Protein AF-A0A952UZ57-F1 (afdb_monomer_lite)

pLDDT: mean 80.89, std 17.71, range [27.53, 95.44]

Radius of gyration: 21.43 Å; chains: 1; bounding box: 46×44×61 Å

Structure (mmCIF, N/CA/C/O backbone):
data_AF-A0A952UZ57-F1
#
_entry.id   AF-A0A952UZ57-F1
#
loop_
_atom_site.group_PDB
_atom_site.id
_atom_site.type_symbol
_atom_site.label_atom_id
_atom_site.label_alt_id
_atom_site.label_comp_id
_atom_site.label_asym_id
_atom_site.label_entity_id
_atom_site.label_seq_id
_atom_site.pdbx_PDB_ins_code
_atom_site.Cartn_x
_atom_site.Cartn_y
_atom_site.Cartn_z
_atom_site.occupancy
_atom_site.B_iso_or_equiv
_atom_site.auth_seq_id
_atom_site.auth_comp_id
_atom_site.auth_asym_id
_atom_site.auth_atom_id
_atom_site.pdbx_PDB_model_num
ATOM 1 N N . MET A 1 1 ? -0.427 22.997 27.487 1.00 33.69 1 MET A N 1
ATOM 2 C CA . MET A 1 1 ? 0.739 23.438 26.689 1.00 33.69 1 MET A CA 1
ATOM 3 C C . MET A 1 1 ? 1.314 22.220 25.979 1.00 33.69 1 MET A C 1
ATOM 5 O O . MET A 1 1 ? 2.076 21.475 26.580 1.00 33.69 1 MET A O 1
ATOM 9 N N . ALA A 1 2 ? 0.863 21.959 24.752 1.00 28.42 2 ALA A N 1
ATOM 10 C CA . ALA A 1 2 ? 1.323 20.829 23.950 1.00 28.42 2 ALA A CA 1
ATOM 11 C C . ALA A 1 2 ? 2.674 21.184 23.312 1.00 28.42 2 ALA A C 1
ATOM 13 O O . ALA A 1 2 ? 2.769 22.139 22.544 1.00 28.42 2 ALA A O 1
ATOM 14 N N . ARG A 1 3 ? 3.732 20.455 23.679 1.00 28.75 3 ARG A N 1
ATOM 15 C CA . ARG A 1 3 ? 5.041 20.557 23.030 1.00 28.75 3 ARG A CA 1
ATOM 16 C C . ARG A 1 3 ? 4.987 19.750 21.737 1.00 28.75 3 ARG A C 1
ATOM 18 O O . ARG A 1 3 ? 4.889 18.529 21.783 1.00 28.75 3 ARG A O 1
ATOM 25 N N . ALA A 1 4 ? 5.035 20.445 20.605 1.00 27.53 4 ALA A N 1
ATOM 26 C CA . ALA A 1 4 ? 5.267 19.840 19.304 1.00 27.53 4 ALA A CA 1
ATOM 27 C C . ALA A 1 4 ? 6.660 19.189 19.309 1.00 27.53 4 ALA A C 1
ATOM 29 O O . ALA A 1 4 ? 7.677 19.882 19.351 1.00 27.53 4 ALA A O 1
ATOM 30 N N . PHE A 1 5 ? 6.705 17.859 19.314 1.00 32.91 5 PHE A N 1
ATOM 31 C CA . PHE A 1 5 ? 7.917 17.111 19.007 1.00 32.91 5 PHE A CA 1
ATOM 32 C C . PHE A 1 5 ? 8.154 17.214 17.499 1.00 32.91 5 PHE A C 1
ATOM 34 O O . PHE A 1 5 ? 7.583 16.462 16.715 1.00 32.91 5 PHE A O 1
ATOM 41 N N . GLY A 1 6 ? 8.975 18.181 17.090 1.00 30.11 6 GLY A N 1
ATOM 42 C CA . GLY A 1 6 ? 9.592 18.157 15.771 1.00 30.11 6 GLY A CA 1
ATOM 43 C C . GLY A 1 6 ? 10.603 17.017 15.739 1.00 30.11 6 GLY A C 1
ATOM 44 O O . GLY A 1 6 ? 11.662 17.127 16.356 1.00 30.11 6 GLY A O 1
ATOM 45 N N . LEU A 1 7 ? 10.268 15.915 15.065 1.00 30.23 7 LEU A N 1
ATOM 46 C CA . LEU A 1 7 ? 11.257 14.896 14.731 1.00 30.23 7 LEU A CA 1
ATOM 47 C C . LEU A 1 7 ? 12.287 15.517 13.772 1.00 30.23 7 LEU A C 1
ATOM 49 O O . LEU A 1 7 ? 11.900 16.054 12.732 1.00 30.23 7 LEU A O 1
ATOM 53 N N . PRO A 1 8 ? 13.591 15.464 14.085 1.00 34.72 8 PRO A N 1
ATOM 54 C CA . PRO A 1 8 ? 14.616 15.906 13.159 1.00 34.72 8 PRO A CA 1
ATOM 55 C C . PRO A 1 8 ? 14.743 14.891 12.014 1.00 34.72 8 PRO A C 1
ATOM 57 O O . PRO A 1 8 ? 15.070 13.731 12.246 1.00 34.72 8 PRO A O 1
ATOM 60 N N . CYS A 1 9 ? 14.564 15.345 10.769 1.00 34.12 9 CYS A N 1
ATOM 61 C CA . CYS A 1 9 ? 14.906 14.629 9.526 1.00 34.12 9 CYS A CA 1
ATOM 62 C C . CYS A 1 9 ? 16.427 14.410 9.341 1.00 34.12 9 CYS A C 1
ATOM 64 O O . CYS A 1 9 ? 16.938 14.441 8.222 1.00 34.12 9 CYS A O 1
ATOM 66 N N . PHE A 1 10 ? 17.183 14.228 10.421 1.00 33.09 10 PHE A N 1
ATOM 67 C CA . PHE A 1 10 ? 18.623 14.021 10.365 1.00 33.09 10 PHE A CA 1
ATOM 68 C C . PHE A 1 10 ? 18.940 12.540 10.569 1.00 33.09 10 PHE A C 1
ATOM 70 O O . PHE A 1 10 ? 18.529 11.961 11.567 1.00 33.09 10 PHE A O 1
ATOM 77 N N . PHE A 1 11 ? 19.721 11.994 9.630 1.00 33.25 11 PHE A N 1
ATOM 78 C CA . PHE A 1 11 ? 20.280 10.634 9.541 1.00 33.25 11 PHE A CA 1
ATOM 79 C C . PHE A 1 11 ? 19.594 9.646 8.589 1.00 33.25 11 PHE A C 1
ATOM 81 O O . PHE A 1 11 ? 19.252 8.533 8.961 1.00 33.25 11 PHE A O 1
ATOM 88 N N . LEU A 1 12 ? 19.563 10.005 7.303 1.00 36.62 12 LEU A N 1
ATOM 89 C CA . LEU A 1 12 ? 20.049 9.117 6.237 1.00 36.62 12 LEU A CA 1
ATOM 90 C C . LEU A 1 12 ? 20.832 9.979 5.237 1.00 36.62 12 LEU A C 1
ATOM 92 O O . LEU A 1 12 ? 20.297 10.561 4.296 1.00 36.62 12 LEU A O 1
ATOM 96 N N . ALA A 1 13 ? 22.120 10.150 5.530 1.00 37.69 13 ALA A N 1
ATOM 97 C CA . ALA A 1 13 ? 23.057 10.867 4.683 1.00 37.69 13 ALA A CA 1
ATOM 98 C C . ALA A 1 13 ? 23.404 9.997 3.469 1.00 37.69 13 ALA A C 1
ATOM 100 O O . ALA A 1 13 ? 24.010 8.941 3.623 1.00 37.69 13 ALA A O 1
ATOM 101 N N . GLY A 1 14 ? 23.043 10.467 2.273 1.00 35.91 14 GLY A N 1
ATOM 102 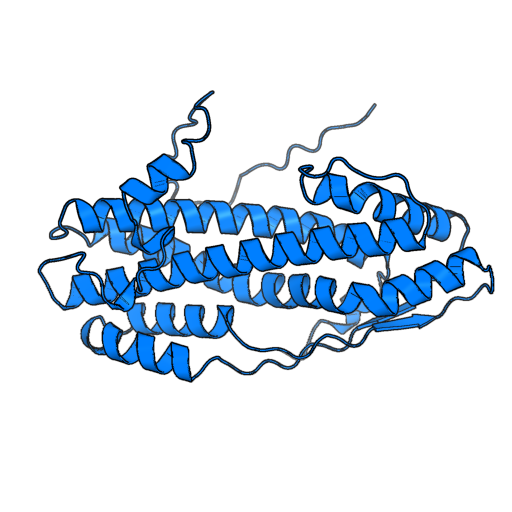C CA . GLY A 1 14 ? 23.593 9.935 1.026 1.00 35.91 14 GLY A CA 1
ATOM 103 C C . GLY A 1 14 ? 22.587 9.509 -0.036 1.00 35.91 14 GLY A C 1
ATOM 104 O O . GLY A 1 14 ? 22.756 8.434 -0.587 1.00 35.91 14 GLY A O 1
ATOM 105 N N . LEU A 1 15 ? 21.566 10.326 -0.322 1.00 39.97 15 LEU A N 1
ATOM 106 C CA . LEU A 1 15 ? 21.010 10.578 -1.670 1.00 39.97 15 LEU A CA 1
ATOM 107 C C . LEU A 1 15 ? 19.833 11.560 -1.552 1.00 39.97 15 LEU A C 1
ATOM 109 O O . LEU A 1 15 ? 18.695 11.282 -1.914 1.00 39.97 15 LEU A O 1
ATOM 113 N N . ALA A 1 16 ? 20.131 12.755 -1.041 1.00 35.81 16 ALA A N 1
ATOM 114 C CA . ALA A 1 16 ? 19.302 13.923 -1.293 1.00 35.81 16 ALA A CA 1
ATOM 115 C C . ALA A 1 16 ? 19.605 14.405 -2.720 1.00 35.81 16 ALA A C 1
ATOM 117 O O . ALA A 1 16 ? 20.378 15.337 -2.928 1.00 35.81 16 ALA A O 1
ATOM 118 N N . ALA A 1 17 ? 19.011 13.747 -3.718 1.00 37.03 17 ALA A N 1
ATOM 119 C CA . ALA A 1 17 ? 18.658 14.475 -4.924 1.00 37.03 17 ALA A CA 1
ATOM 120 C C . ALA A 1 17 ? 17.675 15.556 -4.470 1.00 37.03 17 ALA A C 1
ATOM 122 O O . ALA A 1 17 ? 16.664 15.246 -3.842 1.00 37.03 17 ALA A O 1
ATOM 123 N N . CYS A 1 18 ? 18.034 16.817 -4.690 1.00 33.03 18 CYS A N 1
ATOM 124 C CA . CYS A 1 18 ? 17.267 17.987 -4.302 1.00 33.03 18 CYS A CA 1
ATOM 125 C C . CYS A 1 18 ? 15.805 17.885 -4.767 1.00 33.03 18 CYS A C 1
ATOM 127 O O . CYS A 1 18 ? 15.448 18.368 -5.839 1.00 33.03 18 CYS A O 1
ATOM 129 N N . ALA A 1 19 ? 14.928 17.346 -3.923 1.00 39.94 19 ALA A N 1
ATOM 130 C CA . ALA A 1 19 ? 13.560 17.813 -3.857 1.00 39.94 19 ALA A CA 1
ATOM 131 C C . ALA A 1 19 ? 13.654 19.220 -3.265 1.00 39.94 19 ALA A C 1
ATOM 133 O O . ALA A 1 19 ? 13.620 19.407 -2.050 1.00 39.94 19 ALA A O 1
ATOM 134 N N . ALA A 1 20 ? 13.892 20.215 -4.126 1.00 35.31 20 ALA A N 1
ATOM 135 C CA . ALA A 1 20 ? 13.725 21.604 -3.737 1.00 35.31 20 ALA A CA 1
ATOM 136 C C . ALA A 1 20 ? 12.351 21.716 -3.056 1.00 35.31 20 ALA A C 1
ATOM 138 O O . ALA A 1 20 ? 11.386 21.162 -3.597 1.00 35.31 20 ALA A O 1
ATOM 139 N N . PRO A 1 21 ? 12.240 22.367 -1.884 1.00 36.53 21 PRO A N 1
ATOM 140 C CA . PRO A 1 21 ? 10.947 22.579 -1.260 1.00 36.53 21 PRO A CA 1
ATOM 141 C C . PRO A 1 21 ? 10.094 23.357 -2.262 1.00 36.53 21 PRO A C 1
ATOM 143 O O . PRO A 1 21 ? 10.287 24.556 -2.469 1.00 36.53 21 PRO A O 1
ATOM 146 N N . ARG A 1 22 ? 9.174 22.658 -2.936 1.00 44.12 22 ARG A N 1
ATOM 147 C CA . ARG A 1 22 ? 8.091 23.277 -3.695 1.00 44.12 22 ARG A CA 1
ATOM 148 C C . ARG A 1 22 ? 7.163 23.900 -2.662 1.00 44.12 22 ARG A C 1
ATOM 150 O O . ARG A 1 22 ? 6.151 23.324 -2.282 1.00 44.12 22 ARG A O 1
ATOM 157 N N . ASN A 1 23 ? 7.565 25.063 -2.161 1.00 38.94 23 ASN A N 1
ATOM 158 C CA . ASN A 1 23 ? 6.729 25.927 -1.351 1.00 38.94 23 ASN A CA 1
ATOM 159 C C . ASN A 1 23 ? 5.485 26.265 -2.185 1.00 38.94 23 ASN A C 1
ATOM 161 O O . ASN A 1 23 ? 5.582 26.975 -3.181 1.00 38.94 23 ASN A O 1
ATOM 165 N N . GLY A 1 24 ? 4.335 25.706 -1.808 1.00 42.94 24 GLY A N 1
ATOM 166 C CA . GLY A 1 24 ? 3.026 26.109 -2.329 1.00 42.94 24 GLY A CA 1
ATOM 167 C C . GLY A 1 24 ? 2.641 25.598 -3.720 1.00 42.94 24 GLY A C 1
ATOM 168 O O . GLY A 1 24 ? 1.732 26.159 -4.322 1.00 42.94 24 GLY A O 1
ATOM 169 N N . GLY A 1 25 ? 3.290 24.555 -4.243 1.00 39.72 25 GLY A N 1
ATOM 170 C CA . GLY A 1 25 ? 2.823 23.904 -5.467 1.00 39.72 25 GLY A CA 1
ATOM 171 C C . GLY A 1 25 ? 1.593 23.053 -5.171 1.00 39.72 25 GLY A C 1
ATOM 172 O O . GLY A 1 25 ? 1.734 21.986 -4.577 1.00 39.72 25 GLY A O 1
ATOM 173 N N . GLU A 1 26 ? 0.415 23.535 -5.568 1.00 48.59 26 GLU A N 1
ATOM 174 C CA . GLU A 1 26 ? -0.807 22.742 -5.719 1.00 48.59 26 GLU A CA 1
ATOM 175 C C . GLU A 1 26 ? -0.424 21.362 -6.264 1.00 48.59 26 GLU A C 1
ATOM 177 O O . GLU A 1 26 ? 0.259 21.275 -7.289 1.00 48.59 26 GLU A O 1
ATOM 182 N N . ALA A 1 27 ? -0.727 20.298 -5.509 1.00 52.03 27 ALA A N 1
ATOM 183 C CA . ALA A 1 27 ? -0.392 18.942 -5.920 1.00 52.03 27 ALA A CA 1
ATOM 184 C C . ALA A 1 27 ? -0.926 18.767 -7.340 1.00 52.03 27 ALA A C 1
ATOM 186 O O . ALA A 1 27 ? -2.132 18.914 -7.543 1.00 52.03 27 ALA A O 1
ATOM 187 N N . ALA A 1 28 ? -0.025 18.560 -8.310 1.00 55.97 28 ALA A N 1
ATOM 188 C CA . ALA A 1 28 ? -0.406 18.394 -9.704 1.00 55.97 28 ALA A CA 1
ATOM 189 C C . ALA A 1 28 ? -1.577 17.413 -9.742 1.00 55.97 28 ALA A C 1
ATOM 191 O O . ALA A 1 28 ? -1.501 16.364 -9.093 1.00 55.97 28 ALA A O 1
ATOM 192 N N . SER A 1 29 ? -2.677 17.803 -10.402 1.00 62.84 29 SER A N 1
ATOM 193 C CA . SER A 1 29 ? -3.856 16.940 -10.480 1.00 62.84 29 SER A CA 1
ATOM 194 C C . SER A 1 29 ? -3.386 15.539 -10.887 1.00 62.84 29 SER A C 1
ATOM 196 O O . SER A 1 29 ? -2.550 15.452 -11.794 1.00 62.84 29 SER A O 1
ATOM 198 N N . PRO A 1 30 ? -3.878 14.456 -10.257 1.00 67.19 30 PRO A N 1
ATOM 199 C CA . PRO A 1 30 ? -3.536 13.085 -10.649 1.00 67.19 30 PRO A CA 1
ATOM 200 C C . PRO A 1 30 ? -3.683 12.839 -12.163 1.00 67.19 30 PRO A C 1
ATOM 202 O O . PRO A 1 30 ? -2.980 12.005 -12.731 1.00 67.19 30 PRO A O 1
ATOM 205 N N . ASP A 1 31 ? -4.521 13.628 -12.839 1.00 72.56 31 ASP A N 1
ATOM 206 C CA . ASP A 1 31 ? -4.707 13.598 -14.290 1.00 72.56 31 ASP A CA 1
ATOM 207 C C . ASP A 1 31 ? -3.457 14.026 -15.084 1.00 72.56 31 ASP A C 1
ATOM 209 O O . ASP A 1 31 ? -3.191 13.492 -16.157 1.00 72.56 31 ASP A O 1
ATOM 213 N N . ALA A 1 32 ? -2.660 14.969 -14.571 1.00 72.75 32 ALA A N 1
ATOM 214 C CA . ALA A 1 32 ? -1.450 15.446 -15.243 1.00 72.75 32 ALA A CA 1
ATOM 215 C C . ALA A 1 32 ? -0.309 14.418 -15.178 1.00 72.75 32 ALA A C 1
ATOM 217 O O . ALA A 1 32 ? 0.482 14.302 -16.113 1.00 72.75 32 ALA A O 1
ATOM 218 N N . GLU A 1 33 ? -0.240 13.647 -14.092 1.00 71.25 33 GLU A N 1
ATOM 219 C CA . GLU A 1 33 ? 0.735 12.566 -13.924 1.00 71.25 33 GLU A CA 1
ATOM 220 C C . GLU A 1 33 ? 0.426 11.394 -14.872 1.00 71.25 33 GLU A C 1
ATOM 222 O O . GLU A 1 33 ? 1.328 10.861 -15.522 1.00 71.25 33 GLU A O 1
ATOM 227 N N . ALA A 1 34 ? -0.857 11.057 -15.043 1.00 76.69 34 ALA A N 1
ATOM 228 C CA . ALA A 1 34 ? -1.298 10.003 -15.957 1.00 76.69 34 ALA A CA 1
ATOM 229 C C . ALA A 1 34 ? -0.977 10.295 -17.437 1.00 76.69 34 ALA A C 1
ATOM 231 O O . ALA A 1 34 ? -0.796 9.363 -18.217 1.00 76.69 34 ALA A O 1
ATOM 232 N N . LEU A 1 35 ? -0.865 11.570 -17.829 1.00 84.75 35 LEU A N 1
ATOM 233 C CA . LEU A 1 35 ? -0.498 11.957 -19.197 1.00 84.75 35 LEU A CA 1
ATOM 234 C C . LEU A 1 35 ? 0.981 11.711 -19.519 1.00 84.75 35 LEU A C 1
ATOM 236 O O . LEU A 1 35 ? 1.319 11.492 -20.680 1.00 84.75 35 LEU A O 1
ATOM 240 N N . LEU A 1 36 ? 1.861 11.758 -18.515 1.00 88.69 36 LEU A N 1
ATOM 241 C CA . LEU A 1 36 ? 3.306 11.592 -18.705 1.00 88.69 36 LEU A CA 1
ATOM 242 C C . LEU A 1 36 ? 3.736 10.125 -18.697 1.00 88.69 36 LEU A C 1
ATOM 244 O O . LEU A 1 36 ? 4.718 9.777 -19.343 1.00 88.69 36 LEU A O 1
ATOM 248 N N . CYS A 1 37 ? 3.020 9.283 -17.954 1.00 93.25 37 CYS A N 1
ATOM 249 C CA . CYS A 1 37 ? 3.248 7.845 -17.922 1.00 93.25 37 CYS A CA 1
ATOM 250 C C . CYS A 1 37 ? 1.910 7.106 -17.765 1.00 93.25 37 CYS A C 1
ATOM 252 O O . CYS A 1 37 ? 1.524 6.749 -16.642 1.00 93.25 37 CYS A O 1
ATOM 254 N N . PRO A 1 38 ? 1.164 6.884 -18.862 1.00 92.31 38 PRO A N 1
ATOM 255 C CA . PRO A 1 38 ? -0.128 6.208 -18.810 1.00 92.31 38 PRO A CA 1
ATOM 256 C C . PRO A 1 38 ? -0.023 4.791 -18.241 1.00 92.31 38 PRO A C 1
ATOM 258 O O . PRO A 1 38 ? -0.996 4.267 -17.718 1.00 92.31 38 PRO A O 1
ATOM 261 N N . GLU A 1 39 ? 1.154 4.174 -18.279 1.00 94.44 39 GLU A N 1
ATOM 262 C CA . GLU A 1 39 ? 1.409 2.846 -17.729 1.00 94.44 39 GLU A CA 1
ATOM 263 C C . GLU A 1 39 ? 1.447 2.809 -16.197 1.00 94.44 39 GLU A C 1
ATOM 265 O O . GLU A 1 39 ? 1.284 1.733 -15.620 1.00 94.44 39 GLU A O 1
ATOM 270 N N . LEU A 1 40 ? 1.628 3.953 -15.524 1.00 91.69 40 LEU A N 1
ATOM 271 C CA . LEU A 1 40 ? 1.537 4.048 -14.062 1.00 91.69 40 LEU A CA 1
ATOM 272 C C . LEU A 1 40 ? 0.100 4.250 -13.572 1.00 91.69 40 LEU A C 1
ATOM 274 O O . LEU A 1 40 ? -0.258 3.694 -12.538 1.00 91.69 40 LEU A O 1
ATOM 278 N N . GLY A 1 41 ? -0.705 5.047 -14.282 1.00 85.88 41 GLY A N 1
ATOM 279 C CA . GLY A 1 41 ? -2.059 5.429 -13.849 1.00 85.88 41 GLY A CA 1
ATOM 280 C C . GLY A 1 41 ? -3.214 4.794 -14.632 1.00 85.88 41 GLY A C 1
ATOM 281 O O . GLY A 1 41 ? -4.363 4.891 -14.208 1.00 85.88 41 GLY A O 1
ATOM 282 N N . GLY A 1 42 ? -2.941 4.178 -15.781 1.00 85.94 42 GLY A N 1
ATOM 283 C CA . GLY A 1 42 ? -3.939 3.654 -16.714 1.00 85.94 42 GLY A CA 1
ATOM 284 C C . GLY A 1 42 ? -4.074 2.131 -16.696 1.00 85.94 42 GLY A C 1
ATOM 285 O O . GLY A 1 42 ? -3.499 1.433 -15.870 1.00 85.94 42 GLY A O 1
ATOM 286 N N . ASN A 1 43 ? -4.840 1.585 -17.641 1.00 87.50 43 ASN A N 1
ATOM 287 C CA . ASN A 1 43 ? -5.080 0.138 -17.755 1.00 87.50 43 ASN A CA 1
ATOM 288 C C . ASN A 1 43 ? -4.011 -0.614 -18.574 1.00 87.50 43 ASN A C 1
ATOM 290 O O . ASN A 1 43 ? -4.145 -1.819 -18.769 1.00 87.50 43 ASN A O 1
ATOM 294 N N . SER A 1 44 ? -2.980 0.068 -19.081 1.00 92.31 44 SER A N 1
ATOM 295 C CA . SER A 1 44 ? -1.903 -0.556 -19.860 1.00 92.31 44 SER A CA 1
ATOM 296 C C . SER A 1 44 ? -0.946 -1.346 -18.967 1.00 92.31 44 SER A C 1
ATOM 298 O O . SER A 1 44 ? -0.678 -0.928 -17.844 1.00 92.31 44 SER A O 1
ATOM 300 N N . ASP A 1 45 ? -0.417 -2.473 -19.450 1.00 93.62 45 ASP A N 1
ATOM 301 C CA . ASP A 1 45 ? 0.607 -3.232 -18.725 1.00 93.62 45 ASP A CA 1
ATOM 302 C C . ASP A 1 45 ? 1.987 -2.562 -18.907 1.00 93.62 45 ASP A C 1
ATOM 304 O O . ASP A 1 45 ? 2.486 -2.492 -20.037 1.00 93.62 45 ASP A O 1
ATOM 308 N N . PRO A 1 46 ? 2.642 -2.075 -17.833 1.00 94.38 46 PRO A N 1
ATOM 309 C CA . PRO A 1 46 ? 3.979 -1.487 -17.926 1.00 94.38 46 PRO A CA 1
ATOM 310 C C . PRO A 1 46 ? 5.043 -2.464 -18.443 1.00 94.38 46 PRO A C 1
ATOM 312 O O . PRO A 1 46 ? 6.083 -2.026 -18.927 1.00 94.38 46 PRO A O 1
ATOM 315 N N . LEU A 1 47 ? 4.811 -3.779 -18.380 1.00 95.06 47 LEU A N 1
ATOM 316 C CA . LEU A 1 47 ? 5.735 -4.781 -18.917 1.00 95.06 47 LEU A CA 1
ATOM 317 C C . LEU A 1 47 ? 5.712 -4.876 -20.450 1.00 95.06 47 LEU A C 1
ATOM 319 O O . LEU A 1 47 ? 6.653 -5.415 -21.039 1.00 95.06 47 LEU A O 1
ATOM 323 N N . GLU A 1 48 ? 4.681 -4.339 -21.105 1.00 95.00 48 GLU A N 1
ATOM 324 C CA . GLU A 1 48 ? 4.522 -4.375 -22.565 1.00 95.00 48 GLU A CA 1
ATOM 325 C C . GLU A 1 48 ? 4.975 -3.075 -23.255 1.00 95.00 48 GLU A C 1
ATOM 327 O O . GLU A 1 48 ? 5.231 -3.066 -24.461 1.00 95.00 48 GLU A O 1
ATOM 332 N N . ALA A 1 49 ? 5.137 -1.985 -22.501 1.00 95.44 49 ALA A N 1
ATOM 333 C CA . ALA A 1 49 ? 5.440 -0.655 -23.030 1.00 95.44 49 ALA A CA 1
ATOM 334 C C . ALA A 1 49 ? 6.906 -0.461 -23.451 1.00 95.44 49 ALA A C 1
ATOM 336 O O . ALA A 1 49 ? 7.817 -1.094 -22.929 1.00 95.44 49 ALA A O 1
ATOM 337 N N . ASN A 1 50 ? 7.173 0.435 -24.403 1.00 95.19 50 ASN A N 1
ATOM 338 C CA . ASN A 1 50 ? 8.536 0.748 -24.850 1.00 95.19 50 ASN A CA 1
ATOM 339 C C . ASN A 1 50 ? 9.016 2.073 -24.255 1.00 95.19 50 ASN A C 1
ATOM 341 O O . ASN A 1 50 ? 8.477 3.131 -24.569 1.00 95.19 50 ASN A O 1
ATOM 345 N N . TYR A 1 51 ? 10.051 2.008 -23.421 1.00 94.31 51 TYR A N 1
ATOM 346 C CA . TYR A 1 51 ? 10.626 3.153 -22.716 1.00 94.31 51 TYR A CA 1
ATOM 347 C C . TYR A 1 51 ? 12.002 3.565 -23.245 1.00 94.31 51 TYR A C 1
ATOM 349 O O . TYR A 1 51 ? 12.378 4.732 -23.126 1.00 94.31 51 TYR A O 1
ATOM 357 N N . ALA A 1 52 ? 12.758 2.626 -23.812 1.00 94.06 52 ALA A N 1
ATOM 358 C CA . ALA A 1 52 ? 14.108 2.860 -24.315 1.00 94.06 52 ALA A CA 1
ATOM 359 C C . ALA A 1 52 ? 14.375 2.074 -25.602 1.00 94.06 52 ALA A C 1
ATOM 361 O O . ALA A 1 52 ? 13.721 1.064 -25.866 1.00 94.06 52 ALA A O 1
ATOM 362 N N . ASP A 1 53 ? 15.376 2.528 -26.358 1.00 92.62 53 ASP A N 1
ATOM 363 C CA . ASP A 1 53 ? 15.755 1.926 -27.640 1.00 92.62 53 ASP A CA 1
ATOM 364 C C . ASP A 1 53 ? 16.594 0.652 -27.470 1.00 92.62 53 ASP A C 1
ATOM 366 O O . ASP A 1 53 ? 16.584 -0.220 -28.338 1.00 92.62 53 ASP A O 1
ATOM 370 N N . THR A 1 54 ? 17.323 0.520 -26.354 1.00 91.50 54 THR A N 1
ATOM 371 C CA . THR A 1 54 ? 18.095 -0.695 -26.065 1.00 91.50 54 THR A CA 1
ATOM 372 C C . THR A 1 54 ? 17.249 -1.700 -25.282 1.00 91.50 54 THR A C 1
ATOM 374 O O . THR A 1 54 ? 16.553 -1.314 -24.335 1.00 91.50 54 THR A O 1
ATOM 377 N N . PRO A 1 55 ? 17.296 -2.998 -25.637 1.00 92.31 55 PRO A N 1
ATOM 378 C CA . PRO A 1 55 ? 16.462 -4.008 -24.994 1.00 92.31 55 PRO A CA 1
ATOM 379 C C . PRO A 1 55 ? 16.765 -4.148 -23.498 1.00 92.31 55 PRO A C 1
ATOM 381 O O . PRO A 1 55 ? 15.842 -4.367 -22.716 1.00 92.31 55 PRO A O 1
ATOM 384 N N . GLU A 1 56 ? 18.018 -3.962 -23.080 1.00 91.50 56 GLU A N 1
ATOM 385 C CA . GLU A 1 56 ? 18.431 -4.046 -21.677 1.00 91.50 56 GLU A CA 1
ATOM 386 C C . GLU A 1 56 ? 17.854 -2.891 -20.848 1.00 91.50 56 GLU A C 1
ATOM 388 O O . GLU A 1 56 ? 17.229 -3.124 -19.812 1.00 91.50 56 GLU A O 1
ATOM 393 N N . ALA A 1 57 ? 18.005 -1.644 -21.316 1.00 91.88 57 ALA A N 1
ATOM 394 C CA . ALA A 1 57 ? 17.474 -0.479 -20.607 1.00 91.88 57 ALA A CA 1
ATOM 395 C C . ALA A 1 57 ? 15.942 -0.505 -20.588 1.00 91.88 57 ALA A C 1
ATOM 397 O O . ALA A 1 57 ? 15.329 -0.215 -19.563 1.00 91.88 57 ALA A O 1
ATOM 398 N N . ASN A 1 58 ? 15.319 -0.906 -21.700 1.00 93.75 58 ASN A N 1
ATOM 399 C CA . ASN A 1 58 ? 13.871 -1.030 -21.798 1.00 93.75 58 ASN A CA 1
ATOM 400 C C . ASN A 1 58 ? 13.337 -2.054 -20.787 1.00 93.75 58 ASN A C 1
ATOM 402 O O . ASN A 1 58 ? 12.417 -1.748 -20.033 1.00 93.75 58 ASN A O 1
ATOM 406 N N . ALA A 1 59 ? 13.951 -3.238 -20.705 1.00 93.31 59 ALA A N 1
ATOM 407 C CA . ALA A 1 59 ? 13.576 -4.270 -19.743 1.00 93.31 59 ALA A CA 1
ATOM 408 C C . ALA A 1 59 ? 13.749 -3.813 -18.281 1.00 93.31 59 ALA A C 1
ATOM 410 O O . ALA A 1 59 ? 12.868 -4.062 -17.456 1.00 93.31 59 ALA A O 1
ATOM 411 N N . GLN A 1 60 ? 14.827 -3.088 -17.960 1.00 93.19 60 GLN A N 1
ATOM 412 C CA . GLN A 1 60 ? 15.049 -2.559 -16.610 1.00 93.19 60 GLN A CA 1
ATOM 413 C C . GLN A 1 60 ? 13.996 -1.505 -16.226 1.00 93.19 60 GLN A C 1
ATOM 415 O O . GLN A 1 60 ? 13.459 -1.544 -15.117 1.00 93.19 60 GLN A O 1
ATOM 420 N N . ILE A 1 61 ? 13.652 -0.596 -17.147 1.00 94.44 61 ILE A N 1
ATOM 421 C CA . ILE A 1 61 ? 12.617 0.421 -16.916 1.00 94.44 61 ILE A CA 1
ATOM 422 C C . ILE A 1 61 ? 11.238 -0.226 -16.788 1.00 94.44 61 ILE A C 1
ATOM 424 O O . ILE A 1 61 ? 10.508 0.122 -15.866 1.00 94.44 61 ILE A O 1
ATOM 428 N N . ARG A 1 62 ? 10.893 -1.202 -17.640 1.00 95.00 62 ARG A N 1
ATOM 429 C CA . ARG A 1 62 ? 9.638 -1.970 -17.534 1.00 95.00 62 ARG A CA 1
ATOM 430 C C . ARG A 1 62 ? 9.486 -2.604 -16.157 1.00 95.00 62 ARG A C 1
ATOM 432 O O . ARG A 1 62 ? 8.465 -2.403 -15.504 1.00 95.00 62 ARG A O 1
ATOM 439 N N . ALA A 1 63 ? 10.513 -3.320 -15.692 1.00 94.19 63 ALA A N 1
ATOM 440 C CA . ALA A 1 63 ? 10.510 -3.948 -14.372 1.00 94.19 63 ALA A CA 1
ATOM 441 C C . ALA A 1 63 ? 10.343 -2.909 -13.250 1.00 94.19 63 ALA A C 1
ATOM 443 O O . ALA A 1 63 ? 9.552 -3.108 -12.329 1.00 94.19 63 ALA A O 1
ATOM 444 N N . PHE A 1 64 ? 11.033 -1.770 -13.352 1.00 94.69 64 PHE A N 1
ATOM 445 C CA . PHE A 1 64 ? 10.938 -0.690 -12.373 1.00 94.69 64 PHE A CA 1
ATOM 446 C C . PHE A 1 64 ? 9.556 -0.025 -12.339 1.00 94.69 64 PHE A C 1
ATOM 448 O O . PHE A 1 64 ? 8.967 0.098 -11.266 1.00 94.69 64 PHE A O 1
ATOM 455 N N . VAL A 1 65 ? 9.006 0.362 -13.492 1.00 95.12 65 VAL A N 1
ATOM 456 C CA . VAL A 1 65 ? 7.675 0.982 -13.592 1.00 95.12 65 VAL A CA 1
ATOM 457 C C . VAL A 1 65 ? 6.596 0.004 -13.116 1.00 95.12 65 VAL A C 1
ATOM 459 O O . VAL A 1 65 ? 5.703 0.393 -12.364 1.00 95.12 65 VAL A O 1
ATOM 462 N N . ALA A 1 66 ? 6.712 -1.282 -13.463 1.00 93.94 66 ALA A N 1
ATOM 463 C CA . ALA A 1 66 ? 5.804 -2.325 -12.997 1.00 93.94 66 ALA A CA 1
ATOM 464 C C . ALA A 1 66 ? 5.869 -2.539 -11.474 1.00 93.94 66 ALA A C 1
ATOM 466 O O . ALA A 1 66 ? 4.830 -2.738 -10.833 1.00 93.94 66 ALA A O 1
ATOM 467 N N . ALA A 1 67 ? 7.064 -2.480 -10.880 1.00 92.88 67 ALA A N 1
ATOM 468 C CA . ALA A 1 67 ? 7.246 -2.553 -9.432 1.00 92.88 67 ALA A CA 1
ATOM 469 C C . ALA A 1 67 ? 6.668 -1.316 -8.722 1.00 92.88 67 ALA A C 1
ATOM 471 O O . ALA A 1 67 ? 5.911 -1.462 -7.762 1.00 92.88 67 ALA A O 1
ATOM 472 N N . ALA A 1 68 ? 6.960 -0.111 -9.222 1.00 93.62 68 ALA A N 1
ATOM 473 C CA . ALA A 1 68 ? 6.466 1.148 -8.664 1.00 93.62 68 ALA A CA 1
ATOM 474 C C . ALA A 1 68 ? 4.935 1.251 -8.723 1.00 93.62 68 ALA A C 1
ATOM 476 O O . ALA A 1 68 ? 4.297 1.614 -7.732 1.00 93.62 68 ALA A O 1
ATOM 477 N N . ARG A 1 69 ? 4.330 0.872 -9.856 1.00 93.75 69 ARG A N 1
ATOM 478 C CA . ARG A 1 69 ? 2.873 0.771 -9.976 1.00 93.75 69 ARG A CA 1
ATOM 479 C C . ARG A 1 69 ? 2.305 -0.213 -8.969 1.00 93.75 69 ARG A C 1
ATOM 481 O O . ARG A 1 69 ? 1.378 0.128 -8.245 1.00 93.75 69 ARG A O 1
ATOM 488 N N . GLY A 1 70 ? 2.885 -1.410 -8.896 1.00 91.06 70 GLY A N 1
ATOM 489 C CA . GLY A 1 70 ? 2.374 -2.442 -8.007 1.00 91.06 70 GLY A CA 1
ATOM 490 C C . GLY A 1 70 ? 2.406 -2.046 -6.537 1.00 91.06 70 GLY A C 1
ATOM 491 O O . GLY A 1 70 ? 1.450 -2.288 -5.804 1.00 91.06 70 GLY A O 1
ATOM 492 N N . LEU A 1 71 ? 3.469 -1.358 -6.127 1.00 90.38 71 LEU A N 1
ATOM 493 C CA . LEU A 1 71 ? 3.569 -0.745 -4.811 1.00 90.38 71 LEU A CA 1
ATOM 494 C C . LEU A 1 71 ? 2.461 0.294 -4.569 1.00 90.38 71 LEU A C 1
ATOM 496 O O . LEU A 1 71 ? 1.849 0.301 -3.499 1.00 90.38 71 LEU A O 1
ATOM 500 N N . SER A 1 72 ? 2.203 1.167 -5.545 1.00 90.31 72 SER A N 1
ATOM 501 C CA . SER A 1 72 ? 1.157 2.193 -5.459 1.00 90.31 72 SER A CA 1
ATOM 502 C C . SER A 1 72 ? -0.233 1.569 -5.321 1.00 90.31 72 SER A C 1
ATOM 504 O O . SER A 1 72 ? -0.973 1.917 -4.401 1.00 90.31 72 SER A O 1
ATOM 506 N N . ASP A 1 73 ? -0.549 0.585 -6.169 1.00 90.62 73 ASP A N 1
ATOM 507 C CA . ASP A 1 73 ? -1.824 -0.137 -6.171 1.00 90.62 73 ASP A CA 1
ATOM 508 C C . ASP A 1 73 ? -2.084 -0.804 -4.814 1.00 90.62 73 ASP A C 1
ATOM 510 O O . ASP A 1 73 ? -3.140 -0.603 -4.211 1.00 90.62 73 ASP A O 1
ATOM 514 N N . VAL A 1 74 ? -1.098 -1.544 -4.294 1.00 88.88 74 VAL A N 1
ATOM 515 C CA . VAL A 1 74 ? -1.215 -2.231 -2.999 1.00 88.88 74 VAL A CA 1
ATOM 516 C C . VAL A 1 74 ? -1.339 -1.235 -1.846 1.00 88.88 74 VAL A C 1
ATOM 518 O O . VAL A 1 74 ? -2.157 -1.435 -0.949 1.00 88.88 74 VAL A O 1
ATOM 521 N N . THR A 1 75 ? -0.591 -0.128 -1.876 1.00 88.12 75 THR A N 1
ATOM 522 C CA . THR A 1 75 ? -0.692 0.920 -0.846 1.00 88.12 75 THR A CA 1
ATOM 523 C C . THR A 1 75 ? -2.092 1.543 -0.825 1.00 88.12 75 THR A C 1
ATOM 525 O O . THR A 1 75 ? -2.672 1.712 0.247 1.00 88.12 75 THR A O 1
ATOM 528 N N . LEU A 1 76 ? -2.668 1.841 -1.996 1.00 88.69 76 LEU A N 1
ATOM 529 C CA . LEU A 1 76 ? -4.020 2.396 -2.119 1.00 88.69 76 LEU A CA 1
ATOM 530 C C . LEU A 1 76 ? -5.108 1.403 -1.693 1.00 88.69 76 LEU A C 1
ATOM 532 O O . LEU A 1 76 ? -6.067 1.792 -1.022 1.00 88.69 76 LEU A O 1
ATOM 536 N N . GLU A 1 77 ? -4.981 0.129 -2.076 1.00 89.31 77 GLU A N 1
ATOM 537 C CA . GLU A 1 77 ? -5.909 -0.925 -1.653 1.00 89.31 77 GLU A CA 1
ATOM 538 C C . GLU A 1 77 ? -5.938 -1.041 -0.126 1.00 89.31 77 GLU A C 1
ATOM 540 O O . GLU A 1 77 ? -7.009 -1.119 0.483 1.00 89.31 77 GLU A O 1
ATOM 545 N N . ILE A 1 78 ? -4.763 -1.001 0.496 1.00 86.31 78 ILE A N 1
ATOM 546 C CA . ILE A 1 78 ? -4.620 -1.122 1.941 1.00 86.31 78 ILE A CA 1
ATOM 547 C C . ILE A 1 78 ? -5.188 0.094 2.666 1.00 86.31 78 ILE A C 1
ATOM 549 O O . ILE A 1 78 ? -5.966 -0.081 3.604 1.00 86.31 78 ILE A O 1
ATOM 553 N N . GLU A 1 79 ? -4.867 1.305 2.213 1.00 87.00 79 GLU A N 1
ATOM 554 C CA . GLU A 1 79 ? -5.430 2.537 2.771 1.00 87.00 79 GLU A CA 1
ATOM 555 C C . GLU A 1 79 ? -6.966 2.493 2.735 1.00 87.00 79 GLU A C 1
ATOM 557 O O . GLU A 1 79 ? -7.626 2.725 3.750 1.00 87.00 79 GLU A O 1
ATOM 562 N N . ARG A 1 80 ? -7.548 2.089 1.597 1.00 89.81 80 ARG A N 1
ATOM 563 C CA . ARG A 1 80 ? -9.001 1.929 1.453 1.00 89.81 80 ARG A CA 1
ATOM 564 C C . ARG A 1 80 ? -9.560 0.887 2.423 1.00 89.81 80 ARG A C 1
ATOM 566 O O . ARG A 1 80 ? -10.540 1.163 3.112 1.00 89.81 80 ARG A O 1
ATOM 573 N N . ARG A 1 81 ? -8.935 -0.291 2.510 1.00 89.56 81 ARG A N 1
ATOM 574 C CA . ARG A 1 81 ? -9.376 -1.373 3.404 1.00 89.56 81 ARG A CA 1
ATOM 575 C C . ARG A 1 81 ? -9.324 -0.948 4.872 1.00 89.56 81 ARG A C 1
ATOM 577 O O . ARG A 1 81 ? -10.252 -1.260 5.615 1.00 89.56 81 ARG A O 1
ATOM 584 N N . ALA A 1 82 ? -8.285 -0.224 5.281 1.00 88.50 82 ALA A N 1
ATOM 585 C CA . ALA A 1 82 ? -8.149 0.274 6.643 1.00 88.50 82 ALA A CA 1
ATOM 586 C C . ALA A 1 82 ? -9.195 1.357 6.967 1.00 88.50 82 ALA A C 1
ATOM 588 O O . ALA A 1 82 ? -9.839 1.282 8.013 1.00 88.50 82 ALA A O 1
ATOM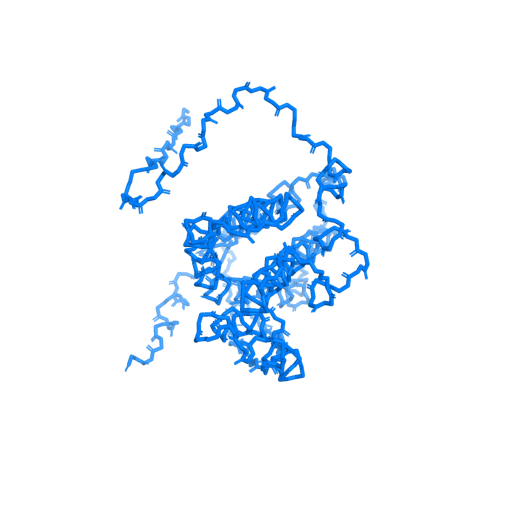 589 N N . ILE A 1 83 ? -9.461 2.290 6.043 1.00 90.19 83 ILE A N 1
ATOM 590 C CA . ILE A 1 83 ? -10.551 3.271 6.178 1.00 90.19 83 ILE A CA 1
ATOM 591 C C . ILE A 1 83 ? -11.906 2.568 6.339 1.00 90.19 83 ILE A C 1
ATOM 593 O O . ILE A 1 83 ? -12.673 2.902 7.246 1.00 90.19 83 ILE A O 1
ATOM 597 N N . ASP A 1 84 ? -12.206 1.580 5.496 1.00 92.38 84 ASP A N 1
ATOM 598 C CA . ASP A 1 84 ? -13.469 0.841 5.562 1.00 92.38 84 ASP A CA 1
ATOM 599 C C . ASP A 1 84 ? -13.604 0.041 6.862 1.00 92.38 84 ASP A C 1
ATOM 601 O O . ASP A 1 84 ? -14.684 0.000 7.455 1.00 92.38 84 ASP A O 1
ATOM 605 N N . THR A 1 85 ? -12.509 -0.545 7.350 1.00 91.62 85 THR A N 1
ATOM 606 C CA . THR A 1 85 ? -12.463 -1.189 8.666 1.00 91.62 85 THR A CA 1
ATOM 607 C C . THR A 1 85 ? -12.755 -0.194 9.789 1.00 91.62 85 THR A C 1
ATOM 609 O O . THR A 1 85 ? -13.628 -0.465 10.613 1.00 91.62 85 THR A O 1
ATOM 612 N N . CYS A 1 86 ? -12.108 0.975 9.806 1.00 91.50 86 CYS A N 1
ATOM 613 C CA . CYS A 1 86 ? -12.365 1.991 10.828 1.00 91.50 86 CYS A CA 1
ATOM 614 C C . CYS A 1 86 ? -13.823 2.463 10.807 1.00 91.50 86 CYS A C 1
ATOM 616 O O . CYS A 1 86 ? -14.433 2.610 11.864 1.00 91.50 86 CYS A O 1
ATOM 618 N N . ARG A 1 87 ? -14.426 2.621 9.621 1.00 93.69 87 ARG A N 1
ATOM 619 C CA . ARG A 1 87 ? -15.854 2.951 9.485 1.00 93.69 87 ARG A CA 1
ATOM 620 C C . ARG A 1 87 ? -16.767 1.868 10.060 1.00 93.69 87 ARG A C 1
ATOM 622 O O . ARG A 1 87 ? -17.733 2.212 10.739 1.00 93.69 87 ARG A O 1
ATOM 629 N N . ARG A 1 88 ? -16.478 0.585 9.809 1.00 94.06 88 ARG A N 1
ATOM 630 C CA . ARG A 1 88 ? -17.257 -0.537 10.366 1.00 94.06 88 ARG A CA 1
ATOM 631 C C . ARG A 1 88 ? -17.167 -0.575 11.889 1.00 94.06 88 ARG A C 1
ATOM 633 O O . ARG A 1 88 ? -18.202 -0.499 12.540 1.00 94.06 88 ARG A O 1
ATOM 640 N N . ILE A 1 89 ? -15.953 -0.549 12.444 1.00 91.88 89 ILE A N 1
ATOM 641 C CA . ILE A 1 89 ? -15.752 -0.572 13.902 1.00 91.88 89 ILE A CA 1
ATOM 642 C C . ILE A 1 89 ? -16.458 0.610 14.566 1.00 91.88 89 ILE A C 1
ATOM 644 O O . ILE A 1 89 ? -17.173 0.447 15.550 1.00 91.88 89 ILE A O 1
ATOM 648 N N . ARG A 1 90 ? -16.314 1.807 13.992 1.00 93.00 90 ARG A N 1
ATOM 649 C CA . ARG A 1 90 ? -16.968 3.027 14.472 1.00 93.00 90 ARG A CA 1
ATOM 650 C C . ARG A 1 90 ? -18.488 2.895 14.519 1.00 93.00 90 ARG A C 1
ATOM 652 O O . ARG A 1 90 ? -19.101 3.271 15.516 1.00 93.00 90 ARG A O 1
ATOM 659 N N . LYS A 1 91 ? -19.086 2.339 13.463 1.00 94.12 91 LYS A N 1
ATOM 660 C CA . LYS A 1 91 ? -20.524 2.070 13.405 1.00 94.12 91 LYS A CA 1
ATOM 661 C C . LYS A 1 91 ? -20.942 1.074 14.487 1.00 94.12 91 LYS A C 1
ATOM 663 O O . LYS A 1 91 ? -21.933 1.317 15.171 1.00 94.12 91 LYS A O 1
ATOM 668 N N . ASP A 1 92 ? -20.177 0.004 14.673 1.00 93.06 92 ASP A N 1
ATOM 669 C CA . ASP A 1 92 ? -20.493 -1.046 15.646 1.00 93.06 92 ASP A CA 1
ATOM 670 C C . ASP A 1 92 ? -20.456 -0.528 17.089 1.00 93.06 92 ASP A C 1
ATOM 672 O O . ASP A 1 92 ? -21.302 -0.896 17.904 1.00 93.06 92 ASP A O 1
ATOM 676 N N . ILE A 1 93 ? -19.524 0.375 17.405 1.00 90.31 93 ILE A N 1
ATOM 677 C CA . ILE A 1 93 ? -19.409 0.988 18.738 1.00 90.31 93 ILE A CA 1
ATOM 678 C C . ILE A 1 93 ? -20.290 2.231 18.930 1.00 90.31 93 ILE A C 1
ATOM 680 O O . ILE A 1 93 ? -20.385 2.736 20.046 1.00 90.31 93 ILE A O 1
ATOM 684 N N . GLY A 1 94 ? -20.965 2.711 17.882 1.00 91.50 94 GLY A N 1
ATOM 685 C CA . GLY A 1 94 ? -21.810 3.909 17.934 1.00 91.50 94 GLY A CA 1
ATOM 686 C C . GLY A 1 94 ? -21.031 5.226 18.033 1.00 91.50 94 GLY A C 1
ATOM 687 O O . GLY A 1 94 ? -21.525 6.191 18.611 1.00 91.50 94 GLY A O 1
ATOM 688 N N . ALA A 1 95 ? -19.811 5.269 17.499 1.00 90.38 95 ALA A N 1
ATOM 689 C CA . ALA A 1 95 ? -18.991 6.476 17.447 1.00 90.38 95 ALA A CA 1
ATOM 690 C C . ALA A 1 95 ? -19.399 7.391 16.264 1.00 90.38 95 ALA A C 1
ATOM 692 O O . ALA A 1 95 ? -19.935 6.905 15.266 1.00 90.38 95 ALA A O 1
ATOM 693 N N . PRO A 1 96 ? -19.168 8.717 16.357 1.00 90.88 96 PRO A N 1
ATOM 694 C CA . PRO A 1 96 ? -19.623 9.685 15.355 1.00 90.88 96 PRO A CA 1
ATOM 695 C C . PRO A 1 96 ? -18.910 9.513 14.014 1.00 90.88 96 PRO A C 1
ATOM 697 O O . PRO A 1 96 ? -17.720 9.212 13.978 1.00 90.88 96 PRO A O 1
ATOM 700 N N . ASP A 1 97 ? -19.612 9.759 12.907 1.00 91.00 97 ASP A N 1
ATOM 701 C CA . ASP A 1 97 ? -19.034 9.634 11.571 1.00 91.00 97 ASP A CA 1
ATOM 702 C C . ASP A 1 97 ? -17.961 10.692 11.272 1.00 91.00 97 ASP A C 1
ATOM 704 O O . ASP A 1 97 ? -18.170 11.889 11.460 1.00 91.00 97 ASP A O 1
ATOM 708 N N . ALA A 1 98 ? -16.820 10.249 10.737 1.00 90.06 98 ALA A N 1
ATOM 709 C CA . ALA A 1 98 ? -15.822 11.132 10.144 1.00 90.06 98 ALA A CA 1
ATOM 710 C C . ALA A 1 98 ? -16.227 11.531 8.707 1.00 90.06 98 ALA A C 1
ATOM 712 O O . ALA A 1 98 ? -16.948 10.775 8.041 1.00 90.06 98 ALA A O 1
ATOM 713 N N . PRO A 1 99 ? -15.734 12.672 8.182 1.00 92.38 99 PRO A N 1
ATOM 714 C CA . PRO A 1 99 ? -16.005 13.089 6.808 1.00 92.38 99 PRO A CA 1
ATOM 715 C C . PRO A 1 99 ? -15.602 12.011 5.797 1.00 92.38 99 PRO A C 1
ATOM 717 O O . PRO A 1 99 ? -14.561 11.377 5.947 1.00 92.38 99 PRO A O 1
ATOM 720 N N . VAL A 1 100 ? -16.381 11.823 4.730 1.00 86.69 100 VAL A N 1
ATOM 721 C CA . VAL A 1 100 ? -16.198 10.713 3.769 1.00 86.69 100 VAL A CA 1
ATOM 722 C C . VAL A 1 100 ? -14.797 10.686 3.136 1.00 86.69 100 VAL A C 1
ATOM 724 O O . VAL A 1 100 ? -14.259 9.607 2.911 1.00 86.69 100 VAL A O 1
ATOM 727 N N . ASN A 1 101 ? -14.166 11.844 2.940 1.00 87.00 101 ASN A N 1
ATOM 728 C CA . ASN A 1 101 ? -12.845 11.967 2.308 1.00 87.00 101 ASN A CA 1
ATOM 729 C C . ASN A 1 101 ? -11.734 12.345 3.297 1.00 87.00 101 ASN A C 1
ATOM 731 O O . ASN A 1 101 ? -10.686 12.842 2.891 1.00 87.00 101 ASN A O 1
ATOM 735 N N . ALA A 1 102 ? -11.971 12.174 4.600 1.00 90.12 102 ALA A N 1
ATOM 736 C CA . ALA A 1 102 ? -10.948 12.467 5.589 1.00 90.12 102 ALA A CA 1
ATOM 737 C C . ALA A 1 102 ? -9.777 11.468 5.475 1.00 90.12 102 ALA A C 1
ATOM 739 O O . ALA A 1 102 ? -10.032 10.294 5.174 1.00 90.12 102 ALA A O 1
ATOM 740 N N . PRO A 1 103 ? -8.530 11.903 5.746 1.00 88.25 103 PRO A N 1
ATOM 741 C CA . PRO A 1 103 ? -7.370 11.019 5.842 1.00 88.25 103 PRO A CA 1
ATOM 742 C C . PRO A 1 103 ? -7.596 9.879 6.837 1.00 88.25 103 PRO A C 1
ATOM 744 O O . PRO A 1 103 ? -8.396 10.009 7.767 1.00 88.25 103 PRO A O 1
ATOM 747 N N . ILE A 1 104 ? -6.852 8.784 6.674 1.00 86.62 104 ILE A N 1
ATOM 748 C CA . ILE A 1 104 ? -6.988 7.588 7.513 1.00 86.62 104 ILE A CA 1
ATOM 749 C C . ILE A 1 104 ? -6.899 7.883 9.018 1.00 86.62 104 ILE A C 1
ATOM 751 O O . ILE A 1 104 ? -7.728 7.385 9.778 1.00 86.62 104 ILE A O 1
ATOM 755 N N . ASP A 1 105 ? -5.992 8.768 9.437 1.00 86.44 105 ASP A N 1
ATOM 756 C CA . ASP A 1 105 ? -5.843 9.158 10.844 1.00 86.44 105 ASP A CA 1
ATOM 757 C C . ASP A 1 105 ? -7.142 9.735 11.410 1.00 86.44 105 ASP A C 1
ATOM 759 O O . ASP A 1 105 ? -7.571 9.372 12.502 1.00 86.44 105 ASP A O 1
ATOM 763 N N . THR A 1 106 ? -7.814 10.589 10.636 1.00 90.88 106 THR A N 1
ATOM 764 C CA . THR A 1 106 ? -9.103 11.181 11.005 1.00 90.88 106 THR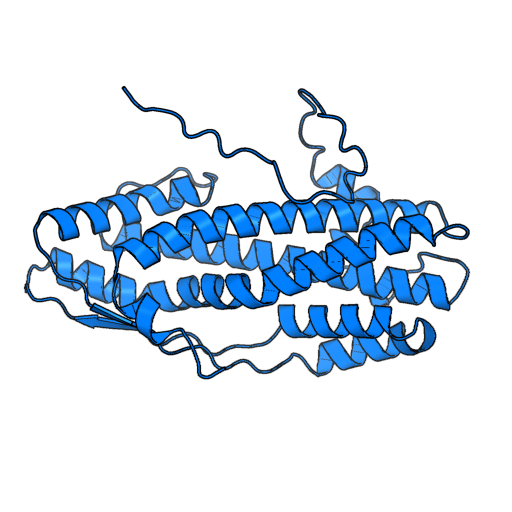 A CA 1
ATOM 765 C C . THR A 1 106 ? -10.238 10.158 10.943 1.00 90.88 106 THR A C 1
ATOM 767 O O . THR A 1 106 ? -11.150 10.204 11.762 1.00 90.88 106 THR A O 1
ATOM 770 N N . GLN A 1 107 ? -10.201 9.210 9.999 1.00 91.25 107 GLN A N 1
ATOM 771 C CA . GLN A 1 107 ? -11.212 8.146 9.911 1.00 91.25 107 GLN A CA 1
ATOM 772 C C . GLN A 1 107 ? -11.173 7.209 11.124 1.00 91.25 107 GLN A C 1
ATOM 774 O O . GLN A 1 107 ? -12.226 6.742 11.566 1.00 91.25 107 GLN A O 1
ATOM 779 N N . CYS A 1 108 ? -9.974 6.935 11.641 1.00 90.31 108 CYS A N 1
ATOM 780 C CA . CYS A 1 108 ? -9.726 5.968 12.709 1.00 90.31 108 CYS A CA 1
ATOM 781 C C . CYS A 1 108 ? -9.643 6.595 14.113 1.00 90.31 108 CYS A C 1
ATOM 783 O O . CYS A 1 108 ? -9.696 5.867 15.106 1.00 90.31 108 CYS A O 1
ATOM 785 N N . GLU A 1 109 ? -9.559 7.924 14.230 1.00 91.38 109 GLU A N 1
ATOM 786 C CA . GLU A 1 109 ? -9.475 8.632 15.516 1.00 91.38 109 GLU A CA 1
ATOM 787 C C . GLU A 1 109 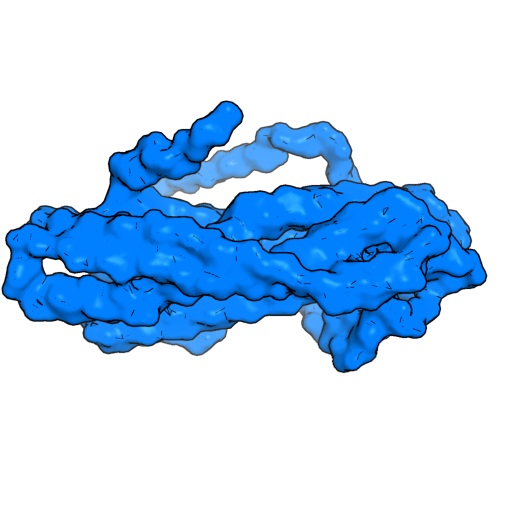? -10.614 8.281 16.497 1.00 91.38 109 GLU A C 1
ATOM 789 O O . GLU A 1 109 ? -10.301 7.969 17.650 1.00 91.38 109 GLU A O 1
ATOM 794 N N . PRO A 1 110 ? -11.901 8.204 16.090 1.00 91.38 110 PRO A N 1
ATOM 795 C CA . PRO A 1 110 ? -12.977 7.847 17.020 1.00 91.38 110 PRO A CA 1
ATOM 796 C C . PRO A 1 110 ? -12.843 6.429 17.589 1.00 91.38 110 PRO A C 1
ATOM 798 O O . PRO A 1 110 ? -13.178 6.189 18.748 1.00 91.38 110 PRO A O 1
ATOM 801 N N . VAL A 1 111 ? -12.325 5.489 16.790 1.00 90.56 111 VAL A N 1
ATOM 802 C CA . VAL A 1 111 ? -12.072 4.110 17.231 1.00 90.56 111 VAL A CA 1
ATOM 803 C C . VAL A 1 111 ? -10.953 4.093 18.271 1.00 90.56 111 VAL A C 1
ATOM 805 O O . VAL A 1 111 ? -11.105 3.478 19.325 1.00 90.56 111 VAL A O 1
ATOM 808 N N . ARG A 1 112 ? -9.860 4.828 18.021 1.00 89.56 112 ARG A N 1
ATOM 809 C CA . ARG A 1 112 ? -8.756 4.971 18.981 1.00 89.56 112 ARG A CA 1
ATOM 810 C C . ARG A 1 112 ? -9.235 5.584 20.297 1.00 89.56 112 ARG A C 1
ATOM 812 O O . ARG A 1 112 ? -8.933 5.048 21.358 1.00 89.56 112 ARG A O 1
ATOM 819 N N . ALA A 1 113 ? -10.031 6.650 20.237 1.00 90.44 113 ALA A N 1
ATOM 820 C CA . ALA A 1 113 ? -10.582 7.299 21.425 1.00 90.44 113 ALA A CA 1
ATOM 821 C C . ALA A 1 113 ? -11.479 6.356 22.250 1.00 90.44 113 ALA A C 1
ATOM 823 O O . ALA A 1 113 ? -11.416 6.366 23.480 1.00 90.44 113 ALA A O 1
ATOM 824 N N . ALA A 1 114 ? -12.285 5.516 21.591 1.00 89.19 114 ALA A N 1
ATOM 825 C CA . ALA A 1 114 ? -13.116 4.524 22.269 1.00 89.19 114 ALA A CA 1
ATOM 826 C C . ALA A 1 114 ? -12.278 3.446 22.975 1.00 89.19 114 ALA A C 1
ATOM 828 O O . ALA A 1 114 ? -12.543 3.127 24.133 1.00 89.19 114 ALA A O 1
ATOM 829 N N . ILE A 1 115 ? -11.232 2.934 22.318 1.00 87.94 115 ILE A N 1
ATOM 830 C CA . ILE A 1 115 ? -10.290 1.984 22.928 1.00 87.94 115 ILE A CA 1
ATOM 831 C C . ILE A 1 115 ? -9.598 2.628 24.138 1.00 87.94 115 ILE A C 1
ATOM 833 O O . ILE A 1 115 ? -9.610 2.060 25.228 1.00 87.94 115 ILE A O 1
ATOM 837 N N . GLU A 1 116 ? -9.067 3.846 23.992 1.00 89.44 116 GLU A N 1
ATOM 838 C CA . GLU A 1 116 ? -8.423 4.579 25.090 1.00 89.44 116 GLU A CA 1
ATOM 839 C C . GLU A 1 116 ? -9.355 4.800 26.287 1.00 89.44 116 GLU A C 1
ATOM 841 O O . GLU A 1 116 ? -8.915 4.728 27.437 1.00 89.44 116 GLU A O 1
ATOM 846 N N . LYS A 1 117 ? -10.637 5.092 26.037 1.00 90.31 117 LYS A N 1
ATOM 847 C CA . LYS A 1 117 ? -11.646 5.253 27.089 1.00 90.31 117 LYS A CA 1
ATOM 848 C C . LYS A 1 117 ? -11.805 3.958 27.892 1.00 90.31 117 LYS A C 1
ATOM 850 O O . LYS A 1 117 ? -11.726 4.004 29.116 1.00 90.31 117 LYS A O 1
ATOM 855 N N . LEU A 1 118 ? -11.954 2.813 27.225 1.00 87.38 118 LEU A N 1
ATOM 856 C CA . LEU A 1 118 ? -12.103 1.518 27.900 1.00 87.38 118 LEU A CA 1
ATOM 857 C C . LEU A 1 118 ? -10.853 1.124 28.694 1.00 87.38 118 LEU A C 1
ATOM 859 O O . LEU A 1 118 ? -10.962 0.633 29.819 1.00 87.38 118 LEU A O 1
ATOM 863 N N . LEU A 1 119 ? -9.663 1.396 28.152 1.00 86.44 119 LEU A N 1
ATOM 864 C CA . LEU A 1 119 ? -8.405 1.179 28.871 1.00 86.44 119 LEU A CA 1
ATOM 865 C C . LEU A 1 119 ? -8.342 2.031 30.152 1.00 86.44 119 LEU A C 1
ATOM 867 O O . LEU A 1 119 ? -7.977 1.526 31.213 1.00 86.44 119 LEU A O 1
ATOM 871 N N . LYS A 1 120 ? -8.772 3.301 30.097 1.00 90.12 120 LYS A N 1
ATOM 872 C CA . LYS A 1 120 ? -8.860 4.189 31.277 1.00 90.12 120 LYS A CA 1
ATOM 873 C C . LYS A 1 120 ? -9.885 3.716 32.310 1.00 90.12 120 LYS A C 1
ATOM 875 O O . LYS A 1 120 ? -9.710 3.972 33.498 1.00 90.12 120 LYS A O 1
ATOM 880 N N . GLU A 1 121 ? -10.927 3.007 31.885 1.00 90.62 121 GLU A N 1
ATOM 881 C CA . GLU A 1 121 ? -11.910 2.382 32.778 1.00 90.62 121 GLU A CA 1
ATOM 882 C C . GLU A 1 121 ? -11.388 1.088 33.430 1.00 90.62 121 GLU A C 1
ATOM 884 O O . GLU A 1 121 ? -12.065 0.506 34.285 1.00 90.62 121 GLU A O 1
ATOM 889 N N . GLY A 1 122 ? -10.173 0.648 33.086 1.00 87.25 122 GLY A N 1
ATOM 890 C CA . GLY A 1 122 ? -9.535 -0.552 33.624 1.00 87.25 122 GLY A CA 1
ATOM 891 C C . GLY A 1 122 ? -10.030 -1.839 32.969 1.00 87.25 122 GLY A C 1
ATOM 892 O O . GLY A 1 122 ? -10.050 -2.885 33.621 1.00 87.25 122 GLY A O 1
ATOM 893 N N . VAL A 1 123 ? -10.492 -1.762 31.719 1.00 85.19 123 VAL A N 1
ATOM 894 C CA . VAL A 1 123 ? -10.749 -2.945 30.895 1.00 85.19 123 VAL A CA 1
ATOM 895 C C . VAL A 1 123 ? -9.408 -3.465 30.384 1.00 85.19 123 VAL A C 1
ATOM 897 O O . VAL A 1 123 ? -8.685 -2.753 29.695 1.00 85.19 123 VAL A O 1
ATOM 900 N N . GLU A 1 124 ? -9.082 -4.710 30.719 1.00 83.00 124 GLU A N 1
ATOM 901 C CA . GLU A 1 124 ? -7.930 -5.405 30.143 1.00 83.00 124 GLU A CA 1
ATOM 902 C C . GLU A 1 124 ? -8.360 -6.034 28.815 1.00 83.00 124 GLU A C 1
ATOM 904 O O . GLU A 1 124 ? -9.366 -6.750 28.766 1.00 83.00 124 GLU A O 1
ATOM 909 N N . LEU A 1 125 ? -7.624 -5.737 27.745 1.00 77.25 125 LEU A N 1
ATOM 910 C CA . LEU A 1 125 ? -7.831 -6.311 26.420 1.00 77.25 125 LEU A CA 1
ATOM 911 C C . LEU A 1 125 ? -6.630 -7.206 26.133 1.00 77.25 125 LEU A C 1
ATOM 913 O O . LEU A 1 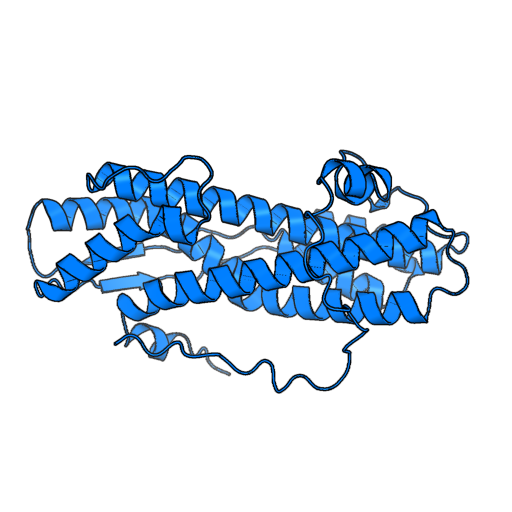125 ? -5.501 -6.730 26.142 1.00 77.25 125 LEU A O 1
ATOM 917 N N . ARG A 1 126 ? -6.865 -8.493 25.881 1.00 81.06 126 ARG A N 1
ATOM 918 C CA . ARG A 1 126 ? -5.816 -9.400 25.396 1.00 81.06 126 ARG A CA 1
ATOM 919 C C . ARG A 1 126 ? -6.104 -9.752 23.955 1.00 81.06 126 ARG A C 1
ATOM 921 O O . ARG A 1 126 ? -7.208 -10.202 23.649 1.00 81.06 126 ARG A O 1
ATOM 928 N N . ILE A 1 127 ? -5.113 -9.553 23.093 1.00 78.94 127 ILE A N 1
ATOM 929 C CA . ILE A 1 127 ? -5.235 -9.802 21.659 1.00 78.94 127 ILE A CA 1
ATOM 930 C C . ILE A 1 127 ? -4.136 -10.763 21.236 1.00 78.94 127 ILE A C 1
ATOM 932 O O . ILE A 1 127 ? -3.004 -10.357 21.039 1.00 78.94 127 ILE A O 1
ATOM 936 N N . ALA A 1 128 ? -4.449 -12.041 21.047 1.00 80.50 128 ALA A N 1
ATOM 937 C CA . ALA A 1 128 ? -3.479 -12.951 20.445 1.00 80.50 128 ALA A CA 1
ATOM 938 C C . ALA A 1 128 ? -3.452 -12.737 18.925 1.00 80.50 128 ALA A C 1
ATOM 940 O O . ALA A 1 128 ? -4.503 -12.777 18.287 1.00 80.50 128 ALA A O 1
ATOM 941 N N . ILE A 1 129 ? -2.261 -12.527 18.355 1.00 80.31 129 ILE A N 1
ATOM 942 C CA . ILE A 1 129 ? -2.065 -12.334 16.913 1.00 80.31 129 ILE A CA 1
ATOM 943 C C . ILE A 1 129 ? -1.242 -13.498 16.360 1.00 80.31 129 ILE A C 1
ATOM 945 O O . ILE A 1 129 ? -0.059 -13.638 16.670 1.00 80.31 129 ILE A O 1
ATOM 949 N N . ALA A 1 130 ? -1.850 -14.317 15.502 1.00 82.88 130 ALA A N 1
ATOM 950 C CA . ALA A 1 130 ? -1.117 -15.328 14.741 1.00 82.88 130 ALA A CA 1
ATOM 951 C C . ALA A 1 130 ? -0.550 -14.713 13.443 1.00 82.88 130 ALA A C 1
ATOM 953 O O . ALA A 1 130 ? -1.327 -14.130 12.680 1.00 82.88 130 ALA A O 1
ATOM 954 N N . PRO A 1 131 ? 0.761 -14.845 13.148 1.00 78.56 131 PRO A N 1
ATOM 955 C CA . PRO A 1 131 ? 1.343 -14.305 11.921 1.00 78.56 131 PRO A CA 1
ATOM 956 C C . PRO A 1 131 ? 0.679 -14.870 10.655 1.00 78.56 131 PRO A C 1
ATOM 958 O O . PRO A 1 131 ? 0.387 -16.070 10.600 1.00 78.56 131 PRO A O 1
ATOM 961 N N . PRO A 1 132 ? 0.477 -14.044 9.613 1.00 83.81 132 PRO A N 1
ATOM 962 C CA . PRO A 1 132 ? -0.074 -14.512 8.353 1.00 83.81 132 PRO A CA 1
ATOM 963 C C . PRO A 1 132 ? 0.929 -15.424 7.633 1.00 83.81 132 PRO A C 1
ATOM 965 O O . PRO A 1 132 ? 2.135 -15.164 7.611 1.00 83.81 132 PRO A O 1
ATOM 968 N N . ARG A 1 133 ? 0.431 -16.489 6.999 1.00 87.44 133 ARG A N 1
ATOM 969 C CA . ARG A 1 133 ? 1.210 -17.292 6.050 1.00 87.44 133 ARG A CA 1
ATOM 970 C C . ARG A 1 133 ? 1.032 -16.688 4.678 1.00 87.44 133 ARG A C 1
ATOM 972 O O . ARG A 1 133 ? -0.104 -16.455 4.280 1.00 87.44 133 ARG A O 1
ATOM 979 N N . CYS A 1 134 ? 2.128 -16.441 3.979 1.00 88.19 134 CYS A N 1
ATOM 980 C CA . CYS A 1 134 ? 2.080 -15.839 2.659 1.00 88.19 134 CYS A CA 1
ATOM 981 C C . CYS A 1 134 ? 2.691 -16.759 1.619 1.00 88.19 134 CYS A C 1
ATOM 983 O O . CYS A 1 134 ? 3.712 -17.391 1.883 1.00 88.19 134 CYS A O 1
ATOM 985 N N . GLU A 1 135 ? 2.082 -16.758 0.445 1.00 90.44 135 GLU A N 1
ATOM 986 C CA . GLU A 1 135 ? 2.550 -17.440 -0.750 1.00 90.44 135 GLU A CA 1
ATOM 987 C C . GLU A 1 135 ? 2.839 -16.391 -1.822 1.00 90.44 135 GLU A C 1
ATOM 989 O O . GLU A 1 135 ? 2.014 -15.509 -2.087 1.00 90.44 135 GLU A O 1
ATOM 994 N N . ASP A 1 136 ? 4.025 -16.471 -2.415 1.00 87.81 136 ASP A N 1
ATOM 995 C CA . ASP A 1 136 ? 4.456 -15.529 -3.443 1.00 87.81 136 ASP A CA 1
ATOM 996 C C . ASP A 1 136 ? 3.607 -15.673 -4.713 1.00 87.81 136 ASP A C 1
ATOM 998 O O . ASP A 1 136 ? 3.204 -16.776 -5.098 1.00 87.81 136 ASP A O 1
ATOM 1002 N N . ASP A 1 137 ? 3.378 -14.564 -5.423 1.00 90.00 137 ASP A N 1
ATOM 1003 C CA . ASP A 1 137 ? 2.733 -14.597 -6.740 1.00 90.00 137 ASP A CA 1
ATOM 1004 C C . ASP A 1 137 ? 3.739 -15.060 -7.809 1.00 90.00 137 ASP A C 1
ATOM 1006 O O . ASP A 1 137 ? 4.323 -14.270 -8.560 1.00 90.00 137 ASP A O 1
ATOM 1010 N N . GLY A 1 138 ? 3.953 -16.378 -7.870 1.00 91.94 138 GLY A N 1
ATOM 1011 C CA . GLY A 1 138 ? 4.881 -17.010 -8.809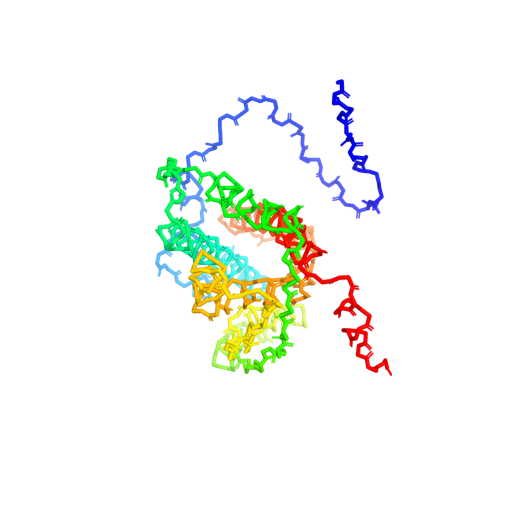 1.00 91.94 138 GLY A CA 1
ATOM 1012 C C . GLY A 1 138 ? 4.543 -16.743 -10.280 1.00 91.94 138 GLY A C 1
ATOM 1013 O O . GLY A 1 138 ? 5.446 -16.653 -11.113 1.00 91.94 138 GLY A O 1
ATOM 1014 N N . ALA A 1 139 ? 3.262 -16.543 -10.611 1.00 93.25 139 ALA A N 1
ATOM 1015 C CA . ALA A 1 139 ? 2.839 -16.215 -11.971 1.00 93.25 139 ALA A CA 1
ATOM 1016 C C . ALA A 1 139 ? 3.288 -14.802 -12.364 1.00 93.25 139 ALA A C 1
ATOM 1018 O O . ALA A 1 139 ? 3.822 -14.600 -13.457 1.00 93.25 139 ALA A O 1
ATOM 1019 N N . ARG A 1 140 ? 3.114 -13.822 -11.471 1.00 91.31 140 ARG A N 1
ATOM 1020 C CA . ARG A 1 140 ? 3.600 -12.454 -11.684 1.00 91.31 140 ARG A CA 1
ATOM 1021 C C . ARG A 1 140 ? 5.125 -12.398 -11.731 1.00 91.31 140 ARG A C 1
ATOM 1023 O O . ARG A 1 140 ? 5.664 -11.781 -12.648 1.00 91.31 140 ARG A O 1
ATOM 1030 N N . LYS A 1 141 ? 5.807 -13.106 -10.822 1.00 92.94 141 LYS A N 1
ATOM 1031 C CA . LYS A 1 141 ? 7.272 -13.261 -10.829 1.00 92.94 141 LYS A CA 1
ATOM 1032 C C . LYS A 1 141 ? 7.771 -13.811 -12.164 1.00 92.94 141 LYS A C 1
ATOM 1034 O O . LYS A 1 141 ? 8.670 -13.235 -12.765 1.00 92.94 141 LYS A O 1
ATOM 1039 N N . GLY A 1 142 ? 7.153 -14.885 -12.660 1.00 94.25 142 GLY A N 1
ATOM 1040 C CA . GLY A 1 142 ? 7.490 -15.494 -13.947 1.00 94.25 142 GLY A CA 1
ATOM 1041 C C . GLY A 1 142 ? 7.322 -14.533 -15.125 1.00 94.25 142 GLY A C 1
ATOM 1042 O O . GLY A 1 142 ? 8.229 -14.419 -15.949 1.00 94.25 142 GLY A O 1
ATOM 1043 N N . ARG A 1 143 ? 6.208 -13.785 -15.174 1.00 94.19 143 ARG A N 1
ATOM 1044 C CA . ARG A 1 143 ? 5.983 -12.769 -16.218 1.00 94.19 143 ARG A CA 1
ATOM 1045 C C . ARG A 1 143 ? 7.035 -11.665 -16.168 1.00 94.19 143 ARG A C 1
ATOM 1047 O O . ARG A 1 143 ? 7.660 -11.394 -17.189 1.00 94.19 143 ARG A O 1
ATOM 1054 N N . CYS A 1 144 ? 7.290 -11.088 -14.996 1.00 92.88 144 CYS A N 1
ATOM 1055 C CA . CYS A 1 144 ? 8.306 -10.047 -14.849 1.00 92.88 144 CYS A CA 1
ATOM 1056 C C . CYS A 1 144 ? 9.702 -10.566 -15.235 1.00 92.88 144 CYS A C 1
ATOM 1058 O O . CYS A 1 144 ? 10.380 -9.942 -16.046 1.00 92.88 144 CYS A O 1
ATOM 1060 N N . ASN A 1 145 ? 10.090 -11.759 -14.770 1.00 93.38 145 ASN A N 1
ATOM 1061 C CA . ASN A 1 145 ? 11.381 -12.372 -15.100 1.00 93.38 145 ASN A CA 1
ATOM 1062 C C . ASN A 1 145 ? 11.548 -12.662 -16.596 1.00 93.38 145 ASN A C 1
ATOM 1064 O O . ASN A 1 145 ? 12.653 -12.540 -17.116 1.00 93.38 145 ASN A O 1
ATOM 1068 N N . SER A 1 146 ? 10.469 -13.013 -17.303 1.00 93.06 146 SER A N 1
ATOM 1069 C CA . SER A 1 146 ? 10.526 -13.231 -18.755 1.00 93.06 146 SER A CA 1
ATOM 1070 C C . SER A 1 146 ? 10.877 -11.956 -19.530 1.00 93.06 146 SER A C 1
ATOM 1072 O O . SER A 1 146 ? 11.551 -12.029 -20.554 1.00 93.06 146 SER A O 1
ATOM 1074 N N . VAL A 1 147 ? 10.488 -10.791 -19.003 1.00 89.12 147 VAL A N 1
ATOM 1075 C CA . VAL A 1 147 ? 10.828 -9.473 -19.558 1.00 89.12 147 VAL A CA 1
ATOM 1076 C C . VAL A 1 147 ? 12.196 -9.007 -19.058 1.00 89.12 147 VAL A C 1
ATOM 1078 O O . VAL A 1 147 ? 12.978 -8.453 -19.821 1.00 89.12 147 VAL A O 1
ATOM 1081 N N . ALA A 1 148 ? 12.510 -9.269 -17.788 1.00 88.44 148 ALA A N 1
ATOM 1082 C CA . ALA A 1 148 ? 13.745 -8.856 -17.129 1.00 88.44 148 ALA A CA 1
ATOM 1083 C C . ALA A 1 148 ? 14.971 -9.719 -17.469 1.00 88.44 148 ALA A C 1
ATOM 1085 O O . ALA A 1 148 ? 16.086 -9.319 -17.141 1.00 88.44 148 ALA A O 1
ATOM 1086 N N . GLY A 1 149 ? 14.805 -10.880 -18.112 1.00 84.19 149 GLY A N 1
ATOM 1087 C CA . GLY A 1 149 ? 15.891 -11.837 -18.365 1.00 84.19 149 GLY A CA 1
ATOM 1088 C C . GLY A 1 149 ? 17.103 -11.252 -19.105 1.00 84.19 149 GLY A C 1
ATOM 1089 O O . GLY A 1 149 ? 18.217 -11.739 -18.925 1.00 84.19 149 GLY A O 1
ATOM 1090 N N . SER A 1 150 ? 16.913 -10.179 -19.878 1.00 78.75 150 SER A N 1
ATOM 1091 C CA . SER A 1 150 ? 17.983 -9.427 -20.551 1.00 78.75 150 SER A CA 1
ATOM 1092 C C . SER A 1 150 ? 18.573 -8.273 -19.724 1.00 78.75 150 SER A C 1
ATOM 1094 O O . SER A 1 150 ? 19.664 -7.808 -20.032 1.00 78.75 150 SER A O 1
ATOM 1096 N N . ALA A 1 151 ? 17.895 -7.808 -18.671 1.00 82.81 151 ALA A N 1
ATOM 1097 C CA . ALA A 1 151 ? 18.274 -6.631 -17.876 1.00 82.81 151 ALA A CA 1
ATOM 1098 C C . ALA A 1 151 ? 19.182 -6.942 -16.669 1.00 82.81 151 ALA A C 1
ATOM 1100 O O . ALA A 1 151 ? 19.561 -6.042 -15.918 1.00 82.81 151 ALA A O 1
ATOM 1101 N N . GLY A 1 152 ? 19.549 -8.210 -16.470 1.00 87.06 152 GLY A N 1
ATOM 1102 C CA . GLY A 1 152 ? 20.469 -8.635 -15.417 1.00 87.06 152 GLY A CA 1
ATOM 1103 C C . GLY A 1 152 ? 19.842 -8.729 -14.020 1.00 87.06 152 GLY A C 1
ATOM 1104 O O . GLY A 1 152 ? 18.625 -8.709 -13.839 1.00 87.06 152 GLY A O 1
ATOM 1105 N N . ALA A 1 153 ? 20.701 -8.875 -13.007 1.00 88.31 153 ALA A N 1
ATOM 1106 C CA . ALA A 1 153 ? 20.288 -9.225 -11.644 1.00 88.31 153 ALA A CA 1
ATOM 1107 C C . ALA A 1 153 ? 19.396 -8.167 -10.967 1.00 88.31 153 ALA A C 1
ATOM 1109 O O . ALA A 1 153 ? 18.528 -8.518 -10.174 1.00 88.31 153 ALA A O 1
ATOM 1110 N N . GLU A 1 154 ? 19.572 -6.883 -11.288 1.00 87.25 154 GLU A N 1
ATOM 1111 C CA . GLU A 1 154 ? 18.802 -5.787 -10.679 1.00 87.25 154 GLU A CA 1
ATOM 1112 C C . GLU A 1 154 ? 17.324 -5.829 -11.054 1.00 87.25 154 GLU A C 1
ATOM 1114 O O . GLU A 1 154 ? 16.460 -5.647 -10.198 1.00 87.25 154 GLU A O 1
ATOM 1119 N N . ALA A 1 155 ? 17.025 -6.123 -12.320 1.00 89.38 155 ALA A N 1
ATOM 1120 C CA . ALA A 1 155 ? 15.650 -6.313 -12.754 1.00 89.38 155 ALA A CA 1
ATOM 1121 C C . ALA A 1 155 ? 15.033 -7.559 -12.096 1.00 89.38 155 ALA A C 1
ATOM 1123 O O . ALA A 1 155 ? 13.872 -7.525 -11.702 1.00 89.38 155 ALA A O 1
ATOM 1124 N N . GLY A 1 156 ? 15.831 -8.611 -11.874 1.00 90.94 156 GLY A N 1
ATOM 1125 C CA . GLY A 1 156 ? 15.420 -9.777 -11.087 1.00 90.94 156 GLY A CA 1
ATOM 1126 C C . GLY A 1 156 ? 15.019 -9.426 -9.649 1.00 90.94 156 GLY A C 1
ATOM 1127 O O . GLY A 1 156 ? 13.990 -9.900 -9.177 1.00 90.94 156 GLY A O 1
ATOM 1128 N N . VAL A 1 157 ? 15.768 -8.546 -8.974 1.00 90.75 157 VAL A N 1
ATOM 1129 C CA . VAL A 1 157 ? 15.411 -8.052 -7.628 1.00 90.75 157 VAL A CA 1
ATOM 1130 C C . VAL A 1 157 ? 14.100 -7.263 -7.658 1.00 90.75 157 VAL A C 1
ATOM 1132 O O . VAL A 1 157 ? 13.234 -7.495 -6.821 1.00 90.75 157 VAL A O 1
ATOM 1135 N N . LEU A 1 158 ? 13.901 -6.387 -8.648 1.00 90.62 158 LEU A N 1
ATOM 1136 C CA . LEU A 1 158 ? 12.643 -5.644 -8.800 1.00 90.62 158 LEU A CA 1
ATOM 1137 C C . LEU A 1 158 ? 11.447 -6.577 -9.038 1.00 90.62 158 LEU A C 1
ATOM 1139 O O . LEU A 1 158 ? 10.386 -6.378 -8.445 1.00 90.62 158 LEU A O 1
ATOM 1143 N N . CYS A 1 159 ? 11.623 -7.615 -9.858 1.00 92.94 159 CYS A N 1
ATOM 1144 C CA . CYS A 1 159 ? 10.607 -8.637 -10.091 1.00 92.94 159 CYS A CA 1
ATOM 1145 C C . CYS A 1 159 ? 10.304 -9.458 -8.832 1.00 92.94 159 CYS A C 1
ATOM 1147 O O . CYS A 1 159 ? 9.137 -9.758 -8.560 1.00 92.94 159 CYS A O 1
ATOM 1149 N N . GLU A 1 160 ? 11.328 -9.784 -8.039 1.00 91.12 160 GLU A N 1
ATOM 1150 C CA . GLU A 1 160 ? 11.163 -10.439 -6.741 1.00 91.12 160 GLU A CA 1
ATOM 1151 C C . GLU A 1 160 ? 10.323 -9.573 -5.807 1.00 91.12 160 GLU A C 1
ATOM 1153 O O . GLU A 1 160 ? 9.270 -10.008 -5.333 1.00 91.12 160 GLU A O 1
ATOM 1158 N N . SER A 1 161 ? 10.737 -8.318 -5.616 1.00 88.50 161 SER A N 1
ATOM 1159 C CA . SER A 1 161 ? 10.022 -7.345 -4.798 1.00 88.50 161 SER A CA 1
ATOM 1160 C C . SER A 1 161 ? 8.580 -7.187 -5.264 1.00 88.50 161 SER A C 1
ATOM 1162 O O . SER A 1 161 ? 7.672 -7.228 -4.439 1.00 88.50 161 SER A O 1
ATOM 1164 N N . GLN A 1 162 ? 8.334 -7.091 -6.574 1.00 88.56 162 GLN A N 1
ATOM 1165 C CA . GLN A 1 162 ? 6.980 -7.008 -7.116 1.00 88.56 162 GLN A CA 1
ATOM 1166 C C . GLN A 1 162 ? 6.150 -8.249 -6.759 1.00 88.56 162 GLN A C 1
ATOM 1168 O O . GLN A 1 162 ? 4.997 -8.119 -6.356 1.00 88.56 162 GLN A O 1
ATOM 1173 N N . SER A 1 163 ? 6.708 -9.454 -6.868 1.00 90.75 163 SER A N 1
ATOM 1174 C CA . SER A 1 163 ? 5.976 -10.676 -6.515 1.00 90.75 163 SER A CA 1
ATOM 1175 C C . SER A 1 163 ? 5.623 -10.754 -5.026 1.00 90.75 163 SER A C 1
ATOM 1177 O O . SER A 1 163 ? 4.527 -11.195 -4.682 1.00 90.75 163 SER A O 1
ATOM 1179 N N . LEU A 1 164 ? 6.503 -10.242 -4.159 1.00 87.69 164 LEU A N 1
ATOM 1180 C CA . LEU A 1 164 ? 6.289 -10.162 -2.714 1.00 87.69 164 LEU A CA 1
ATOM 1181 C C . LEU A 1 164 ? 5.230 -9.123 -2.336 1.00 87.69 164 LEU A C 1
ATOM 1183 O O . LEU A 1 164 ? 4.484 -9.332 -1.380 1.00 87.69 164 LEU A O 1
ATOM 1187 N N . VAL A 1 165 ? 5.148 -8.019 -3.084 1.00 85.75 165 VAL A N 1
ATOM 1188 C CA . VAL A 1 165 ? 4.111 -6.988 -2.914 1.00 85.75 165 VAL A CA 1
ATOM 1189 C C . VAL A 1 165 ? 2.712 -7.561 -3.171 1.00 85.75 165 VAL A C 1
ATOM 1191 O O . VAL A 1 165 ? 1.770 -7.198 -2.474 1.00 85.75 165 VAL A O 1
ATOM 1194 N N . TYR A 1 166 ? 2.587 -8.503 -4.110 1.00 87.75 166 TYR A N 1
ATOM 1195 C CA . TYR A 1 166 ? 1.328 -9.184 -4.441 1.00 87.75 166 TYR A CA 1
ATOM 1196 C C . TYR A 1 166 ? 1.179 -10.574 -3.813 1.00 87.75 166 TYR A C 1
ATOM 1198 O O . TYR A 1 166 ? 0.278 -11.326 -4.198 1.00 87.75 166 TYR A O 1
ATOM 1206 N N . ALA A 1 167 ? 2.043 -10.933 -2.861 1.00 89.06 167 ALA A N 1
ATOM 1207 C CA . ALA A 1 167 ? 1.939 -12.209 -2.173 1.00 89.06 167 ALA A CA 1
ATOM 1208 C C . ALA A 1 167 ? 0.553 -12.346 -1.529 1.00 89.06 167 ALA A C 1
ATOM 1210 O O . ALA A 1 167 ? 0.036 -11.423 -0.896 1.00 89.06 167 ALA A O 1
ATOM 1211 N N . ARG A 1 168 ? -0.060 -13.519 -1.682 1.00 88.50 168 ARG A N 1
ATOM 1212 C CA . ARG A 1 168 ? -1.344 -13.817 -1.049 1.00 88.50 168 ARG A CA 1
ATOM 1213 C C . ARG A 1 168 ? -1.058 -14.281 0.360 1.00 88.50 168 ARG A C 1
ATOM 1215 O O . ARG A 1 168 ? -0.353 -15.274 0.518 1.00 88.50 168 ARG A O 1
ATOM 1222 N N . CYS A 1 169 ? -1.612 -13.614 1.368 1.00 88.38 169 CYS A N 1
ATOM 1223 C CA . CYS A 1 169 ? -1.524 -14.135 2.725 1.00 88.38 169 CYS A CA 1
ATOM 1224 C C . CYS A 1 169 ? -2.867 -14.481 3.341 1.00 88.38 169 CYS A C 1
ATOM 1226 O O . CYS A 1 169 ? -3.898 -13.875 3.048 1.00 88.38 169 CYS A O 1
ATOM 1228 N N . THR A 1 170 ? -2.820 -15.445 4.255 1.00 90.25 170 THR A N 1
ATOM 1229 C CA . THR A 1 170 ? -3.908 -15.695 5.193 1.00 90.25 170 THR A CA 1
ATOM 1230 C C . THR A 1 170 ? -4.089 -14.483 6.102 1.00 90.25 170 THR A C 1
ATOM 1232 O O . THR A 1 170 ? -3.117 -13.811 6.446 1.00 90.25 170 THR A O 1
ATOM 1235 N N . LEU A 1 171 ? -5.320 -14.214 6.534 1.00 87.75 171 LEU A N 1
ATOM 1236 C CA . LEU A 1 171 ? -5.554 -13.196 7.555 1.00 87.75 171 LEU A CA 1
ATOM 1237 C C . LEU A 1 171 ? -4.971 -13.659 8.903 1.00 87.75 171 LEU A C 1
ATOM 1239 O O . LEU A 1 171 ? -4.993 -14.860 9.191 1.00 87.75 171 LEU A O 1
ATOM 1243 N N . PRO A 1 172 ? -4.446 -12.739 9.725 1.00 86.62 172 PRO A N 1
ATOM 1244 C CA . PRO A 1 172 ? -4.037 -13.067 11.082 1.00 86.62 172 PRO A CA 1
ATOM 1245 C C . PRO A 1 172 ? -5.261 -13.457 11.916 1.00 86.62 172 PRO A C 1
ATOM 1247 O O . PRO A 1 172 ? -6.312 -12.831 11.817 1.00 86.62 172 PRO A O 1
ATOM 1250 N N . ALA A 1 173 ? -5.136 -14.488 12.748 1.00 84.44 173 ALA A N 1
ATOM 1251 C CA . ALA A 1 173 ? -6.180 -14.796 13.721 1.00 84.44 173 ALA A CA 1
ATOM 1252 C C . ALA A 1 173 ? -6.096 -13.794 14.877 1.00 84.44 173 ALA A C 1
ATOM 1254 O O . ALA A 1 173 ? -4.997 -13.516 15.362 1.00 84.44 173 ALA A O 1
ATOM 1255 N N . VAL A 1 174 ? -7.252 -13.277 15.287 1.00 86.19 174 VAL A N 1
ATOM 1256 C CA . VAL A 1 174 ? -7.428 -12.355 16.410 1.00 86.19 174 VAL A CA 1
ATOM 1257 C C . VAL A 1 174 ? -8.419 -13.006 17.362 1.00 86.19 174 VAL A C 1
ATOM 1259 O O . VAL A 1 174 ? -9.508 -13.382 16.939 1.00 86.19 174 VAL A O 1
ATOM 1262 N N . SER A 1 175 ? -8.040 -13.153 18.627 1.00 84.69 175 SER A N 1
ATOM 1263 C CA . SER A 1 175 ? -8.957 -13.575 19.688 1.00 84.69 175 SER A CA 1
ATOM 1264 C C . SER A 1 175 ? -8.992 -12.525 20.780 1.00 84.69 175 SER A C 1
ATOM 1266 O O . SER A 1 175 ? -7.933 -12.054 21.205 1.00 84.69 175 SER A O 1
ATOM 1268 N N . PHE A 1 176 ? -10.189 -12.214 21.254 1.00 84.31 176 PHE A N 1
ATOM 1269 C CA . PHE A 1 176 ? -10.437 -11.225 22.280 1.00 84.31 176 PHE A CA 1
ATOM 1270 C C . PHE A 1 176 ? -10.784 -11.888 23.612 1.00 84.31 176 PHE A C 1
ATOM 1272 O O . PHE A 1 176 ? -11.650 -12.758 23.698 1.00 84.31 176 PHE A O 1
ATOM 1279 N N . ALA A 1 177 ? -10.141 -11.431 24.684 1.00 84.06 177 ALA A N 1
ATOM 1280 C CA . ALA A 1 177 ? -10.560 -11.734 26.045 1.00 84.06 177 ALA A CA 1
ATOM 1281 C C . ALA A 1 177 ? -10.656 -10.440 26.856 1.00 84.06 177 ALA A C 1
ATOM 1283 O O . ALA A 1 177 ? -9.766 -9.591 26.778 1.00 84.06 177 ALA A O 1
ATOM 1284 N N . SER A 1 178 ? -11.723 -10.319 27.652 1.00 81.50 178 SER A N 1
ATOM 1285 C CA . SER A 1 178 ? -11.910 -9.220 28.597 1.00 81.50 178 SER A CA 1
ATOM 1286 C C . SER A 1 178 ? -12.194 -9.736 30.001 1.00 81.50 178 SER A C 1
ATOM 1288 O O . SER A 1 178 ? -12.888 -10.734 30.187 1.00 81.50 178 SER A O 1
ATOM 1290 N N . SER A 1 179 ? -11.690 -9.011 30.998 1.00 78.75 179 SER A N 1
ATOM 1291 C CA . SER A 1 179 ? -11.984 -9.242 32.412 1.00 78.75 179 SER A CA 1
ATOM 1292 C C . SER A 1 179 ? -13.364 -8.723 32.848 1.00 78.75 179 SER A C 1
ATOM 1294 O O . SER A 1 179 ? -13.780 -8.994 33.975 1.00 78.75 179 SER A O 1
ATOM 1296 N N . ARG A 1 180 ? -14.093 -7.990 31.986 1.00 80.94 180 ARG A N 1
ATOM 1297 C CA . ARG A 1 180 ? -15.410 -7.408 32.300 1.00 80.94 180 ARG A CA 1
ATOM 1298 C C . ARG A 1 180 ? -16.461 -7.738 31.237 1.00 80.94 180 ARG A C 1
ATOM 1300 O O . ARG A 1 180 ? -16.262 -7.475 30.058 1.00 80.94 180 ARG A O 1
ATOM 1307 N N . ASN A 1 181 ? -17.630 -8.207 31.678 1.00 77.19 181 ASN A N 1
ATOM 1308 C CA . ASN A 1 181 ? -18.804 -8.457 30.828 1.00 77.19 181 ASN A CA 1
ATOM 1309 C C . ASN A 1 181 ? -19.708 -7.217 30.712 1.00 77.19 181 ASN A C 1
ATOM 1311 O O . ASN A 1 181 ? -20.892 -7.272 31.030 1.00 77.19 181 ASN A O 1
ATOM 1315 N N . ALA A 1 182 ? -19.151 -6.080 30.298 1.00 86.38 182 ALA A N 1
ATOM 1316 C CA . ALA A 1 182 ? -19.974 -4.938 29.905 1.00 86.38 182 ALA A CA 1
ATOM 1317 C C . ALA A 1 182 ? -20.391 -5.097 28.436 1.00 86.38 182 ALA A C 1
ATOM 1319 O O . ALA A 1 182 ? -19.541 -5.388 27.593 1.00 86.38 182 ALA A O 1
ATOM 1320 N N . ASP A 1 183 ? -21.667 -4.868 28.114 1.00 88.19 183 ASP A N 1
ATOM 1321 C CA . ASP A 1 183 ? -22.195 -5.021 26.747 1.00 88.19 183 ASP A CA 1
ATOM 1322 C C . ASP A 1 183 ? -21.390 -4.217 25.708 1.00 88.19 183 ASP A C 1
ATOM 1324 O O . ASP A 1 183 ? -21.134 -4.694 24.602 1.00 88.19 183 ASP A O 1
ATOM 1328 N N . GLU A 1 184 ? -20.925 -3.017 26.077 1.00 85.88 184 GLU A N 1
ATOM 1329 C CA . GLU A 1 184 ? -20.082 -2.163 25.228 1.00 85.88 184 GLU A CA 1
ATOM 1330 C C . GLU A 1 184 ? -18.725 -2.815 24.912 1.00 85.88 184 GLU A C 1
ATOM 1332 O O . GLU A 1 184 ? -18.286 -2.798 23.761 1.00 85.88 184 GLU A O 1
ATOM 1337 N N . VAL A 1 185 ? -18.099 -3.454 25.906 1.00 88.19 185 VAL A N 1
ATOM 1338 C CA . VAL A 1 185 ? -16.807 -4.144 25.762 1.00 88.19 185 VAL A CA 1
ATOM 1339 C C . VAL A 1 185 ? -16.952 -5.398 24.910 1.00 88.19 185 VAL A C 1
ATOM 1341 O O . VAL A 1 185 ? -16.126 -5.636 24.034 1.00 88.19 185 VAL A O 1
ATOM 1344 N N . VAL A 1 186 ? -18.017 -6.177 25.114 1.00 90.12 186 VAL A N 1
ATOM 1345 C CA . VAL A 1 186 ? -18.296 -7.377 24.310 1.00 90.12 186 VAL A CA 1
ATOM 1346 C C . VAL A 1 186 ? -18.555 -7.000 22.851 1.00 90.12 186 VAL A C 1
ATOM 1348 O O . VAL A 1 186 ? -18.062 -7.666 21.939 1.00 90.12 186 VAL A O 1
ATOM 1351 N N . ARG A 1 187 ? -19.293 -5.910 22.612 1.00 89.75 187 ARG A N 1
ATOM 1352 C CA . ARG A 1 187 ? -19.572 -5.410 21.261 1.00 89.75 187 ARG A CA 1
ATOM 1353 C C . ARG A 1 187 ? -18.312 -4.905 20.566 1.00 89.75 187 ARG A C 1
ATOM 1355 O O . ARG A 1 187 ? -18.099 -5.252 19.406 1.00 89.75 187 ARG A O 1
ATOM 1362 N N . LEU A 1 188 ? -17.470 -4.135 21.262 1.00 89.56 188 LEU A N 1
ATOM 1363 C CA . LEU A 1 188 ? -16.173 -3.734 20.720 1.00 89.56 188 LEU A CA 1
ATOM 1364 C C . LEU A 1 188 ? -15.303 -4.962 20.439 1.00 89.56 188 LEU A C 1
ATOM 1366 O O . LEU A 1 188 ? -14.754 -5.056 19.351 1.00 89.56 188 LEU A O 1
ATOM 1370 N N . GLY A 1 189 ? -15.204 -5.900 21.383 1.00 90.19 189 GLY A N 1
ATOM 1371 C CA . GLY A 1 189 ? -14.416 -7.123 21.238 1.00 90.19 189 GLY A CA 1
ATOM 1372 C C . GLY A 1 189 ? -14.794 -7.905 19.985 1.00 90.19 189 GLY A C 1
ATOM 1373 O O . GLY A 1 189 ? -13.930 -8.185 19.162 1.00 90.19 189 GLY A O 1
ATOM 1374 N N . ARG A 1 190 ? -16.094 -8.148 19.774 1.00 91.94 190 ARG A N 1
ATOM 1375 C CA . ARG A 1 190 ? -16.601 -8.809 18.561 1.00 91.94 190 ARG A CA 1
ATOM 1376 C C . ARG A 1 190 ? -16.294 -8.017 17.292 1.00 91.94 190 ARG A C 1
ATOM 1378 O O . ARG A 1 190 ? -15.828 -8.586 16.312 1.00 91.94 190 ARG A O 1
ATOM 1385 N N . SER A 1 191 ? -16.522 -6.703 17.313 1.00 93.00 191 SER A N 1
ATOM 1386 C CA . SER A 1 191 ? -16.219 -5.852 16.160 1.00 93.00 191 SER A CA 1
ATOM 1387 C C . SER A 1 191 ? -14.723 -5.874 15.825 1.00 93.00 191 SER A C 1
ATOM 1389 O O . SER A 1 191 ? -14.358 -5.946 14.653 1.00 93.00 191 SER A O 1
ATOM 1391 N N . LEU A 1 192 ? -13.848 -5.880 16.836 1.00 90.50 192 LEU A N 1
ATOM 1392 C CA . LEU A 1 192 ? -12.408 -6.038 16.657 1.00 90.50 192 LEU A CA 1
ATOM 1393 C C . LEU A 1 192 ? -12.067 -7.425 16.102 1.00 90.50 192 LEU A C 1
ATOM 1395 O O . LEU A 1 192 ? -11.327 -7.502 15.133 1.00 90.50 192 LEU A O 1
ATOM 1399 N N . GLU A 1 193 ? -12.619 -8.517 16.624 1.00 91.56 193 GLU A N 1
ATOM 1400 C CA . GLU A 1 193 ? -12.374 -9.861 16.074 1.00 91.56 193 GLU A CA 1
ATOM 1401 C C . GLU A 1 193 ? -12.771 -9.975 14.592 1.00 91.56 193 GLU A C 1
ATOM 1403 O O . GLU A 1 193 ? -12.048 -10.582 13.801 1.00 91.56 193 GLU A O 1
ATOM 1408 N N . GLU A 1 194 ? -13.875 -9.342 14.190 1.00 93.31 194 GLU A N 1
ATOM 1409 C CA . GLU A 1 194 ? -14.368 -9.361 12.808 1.00 93.31 194 GLU A CA 1
ATOM 1410 C C . GLU A 1 194 ? -13.577 -8.431 11.871 1.00 93.31 194 GLU A C 1
ATOM 1412 O O . GLU A 1 194 ? -13.352 -8.759 10.702 1.00 93.31 194 GLU A O 1
ATOM 1417 N N . ASN A 1 195 ? -13.146 -7.262 12.358 1.00 92.81 195 ASN A N 1
ATOM 1418 C CA . ASN A 1 195 ? -12.624 -6.188 11.507 1.00 92.81 195 ASN A CA 1
ATOM 1419 C C . ASN A 1 195 ? -11.119 -5.921 11.655 1.00 92.81 195 ASN A C 1
ATOM 1421 O O . ASN A 1 195 ? -10.527 -5.304 10.762 1.00 92.81 195 ASN A O 1
ATOM 1425 N N . LEU A 1 196 ? -10.486 -6.378 12.737 1.00 90.00 196 LEU A N 1
ATOM 1426 C CA . LEU A 1 196 ? -9.055 -6.204 12.989 1.00 90.00 196 LEU A CA 1
ATOM 1427 C C . LEU A 1 196 ? -8.175 -7.100 12.101 1.00 90.00 196 LEU A C 1
ATOM 1429 O O . LEU A 1 196 ? -7.147 -6.597 11.649 1.00 90.00 196 LEU A O 1
ATOM 1433 N N . PRO A 1 197 ? -8.535 -8.358 11.754 1.00 90.81 197 PRO A N 1
ATOM 1434 C CA . PRO A 1 197 ? -7.688 -9.183 10.893 1.00 90.81 197 PRO A CA 1
ATOM 1435 C C . PRO A 1 197 ? -7.322 -8.537 9.545 1.00 90.81 197 PRO A C 1
ATOM 1437 O O . PRO A 1 197 ? -6.140 -8.532 9.201 1.00 90.81 197 PRO A O 1
ATOM 1440 N N . PRO A 1 198 ? -8.257 -7.922 8.789 1.00 87.12 198 PRO A N 1
ATOM 1441 C CA . PRO A 1 198 ? -7.912 -7.178 7.575 1.00 87.12 198 PRO A CA 1
ATOM 1442 C C . PRO A 1 198 ? -6.961 -5.989 7.799 1.00 87.12 198 PRO A C 1
ATOM 1444 O O . PRO A 1 198 ? -6.167 -5.686 6.909 1.00 87.12 198 PRO A O 1
ATOM 1447 N N . MET A 1 199 ? -7.031 -5.321 8.957 1.00 85.00 199 MET A N 1
ATOM 1448 C CA . MET A 1 199 ? -6.172 -4.179 9.304 1.00 85.00 199 MET A CA 1
ATOM 1449 C C . MET A 1 199 ? -4.781 -4.630 9.756 1.00 85.00 199 MET A C 1
ATOM 1451 O O . MET A 1 199 ? -3.780 -4.104 9.286 1.00 85.00 199 MET A O 1
ATOM 1455 N N . LEU A 1 200 ? -4.702 -5.676 10.575 1.00 86.06 200 LEU A N 1
ATOM 1456 C CA . LEU A 1 200 ? -3.434 -6.298 10.951 1.00 86.06 200 LEU A CA 1
ATOM 1457 C C . LEU A 1 200 ? -2.743 -6.957 9.757 1.00 86.06 200 LEU A C 1
ATOM 1459 O O . LEU A 1 200 ? -1.518 -6.959 9.679 1.00 86.06 200 LEU A O 1
ATOM 1463 N N . TYR A 1 201 ? -3.512 -7.508 8.815 1.00 85.12 201 TYR A N 1
ATOM 1464 C CA . TYR A 1 201 ? -2.974 -7.966 7.539 1.00 85.12 201 TYR A CA 1
ATOM 1465 C C . TYR A 1 201 ? -2.315 -6.811 6.787 1.00 85.12 201 TYR A C 1
ATOM 1467 O O . TYR A 1 201 ? -1.185 -6.963 6.335 1.00 85.12 201 TYR A O 1
ATOM 1475 N N . ALA A 1 202 ? -2.983 -5.657 6.706 1.00 80.69 202 ALA A N 1
ATOM 1476 C CA . ALA A 1 202 ? -2.388 -4.445 6.163 1.00 80.69 202 ALA A CA 1
ATOM 1477 C C . ALA A 1 202 ? -1.094 -4.080 6.910 1.00 80.69 202 ALA A C 1
ATOM 1479 O O . ALA A 1 202 ? -0.050 -3.998 6.279 1.00 80.69 202 ALA A O 1
ATOM 1480 N N . ASP A 1 203 ? -1.096 -3.986 8.239 1.00 79.44 203 ASP A N 1
ATOM 1481 C CA . ASP A 1 203 ? 0.109 -3.655 9.016 1.00 79.44 203 ASP A CA 1
ATOM 1482 C C . ASP A 1 203 ? 1.268 -4.634 8.819 1.00 79.44 203 ASP A C 1
ATOM 1484 O O . ASP A 1 203 ? 2.412 -4.220 8.638 1.00 79.44 203 ASP A O 1
ATOM 1488 N N . MET A 1 204 ? 1.001 -5.940 8.843 1.00 78.12 204 MET A N 1
ATOM 1489 C CA . MET A 1 204 ? 2.045 -6.961 8.743 1.00 78.12 204 MET A CA 1
ATOM 1490 C C . MET A 1 204 ? 2.551 -7.150 7.314 1.00 78.12 204 MET A C 1
ATOM 1492 O O . MET A 1 204 ? 3.758 -7.326 7.121 1.00 78.12 204 MET A O 1
ATOM 1496 N N . ALA A 1 205 ? 1.662 -7.093 6.315 1.00 72.62 205 ALA A N 1
ATOM 1497 C CA . ALA A 1 205 ? 2.063 -7.091 4.913 1.00 72.62 205 ALA A CA 1
ATOM 1498 C C . ALA A 1 205 ? 2.903 -5.841 4.603 1.00 72.62 205 ALA A C 1
ATOM 1500 O O . ALA A 1 205 ? 3.956 -5.949 3.968 1.00 72.62 205 ALA A O 1
ATOM 1501 N N . LEU A 1 206 ? 2.492 -4.674 5.116 1.00 69.56 206 LEU A N 1
ATOM 1502 C CA . LEU A 1 206 ? 3.174 -3.401 4.886 1.00 69.56 206 LEU A CA 1
ATOM 1503 C C . LEU A 1 206 ? 4.496 -3.262 5.647 1.00 69.56 206 LEU A C 1
ATOM 1505 O O . LEU A 1 206 ? 5.521 -2.888 5.078 1.00 69.56 206 LEU A O 1
ATOM 1509 N N . GLY A 1 207 ? 4.483 -3.546 6.945 1.00 74.38 207 GLY A N 1
ATOM 1510 C CA . GLY A 1 207 ? 5.507 -3.061 7.865 1.00 74.38 207 GLY A CA 1
ATOM 1511 C C . GLY A 1 207 ? 6.897 -3.606 7.590 1.00 74.38 207 GLY A C 1
ATOM 1512 O O . GLY A 1 207 ? 7.859 -2.849 7.536 1.00 74.38 207 GLY A O 1
ATOM 1513 N N . ARG A 1 208 ? 7.025 -4.921 7.400 1.00 73.19 208 ARG A N 1
ATOM 1514 C CA . ARG A 1 208 ? 8.349 -5.542 7.230 1.00 73.19 208 ARG A CA 1
ATOM 1515 C C . ARG A 1 208 ? 8.727 -5.744 5.770 1.00 73.19 208 ARG A C 1
ATOM 1517 O O . ARG A 1 208 ? 9.873 -5.515 5.400 1.00 73.19 208 ARG A O 1
ATOM 1524 N N . ARG A 1 209 ? 7.779 -6.178 4.939 1.00 79.25 209 ARG A N 1
ATOM 1525 C CA . ARG A 1 209 ? 8.070 -6.548 3.546 1.00 79.25 209 ARG A CA 1
ATOM 1526 C C . ARG A 1 209 ? 8.101 -5.338 2.640 1.00 79.25 209 ARG A C 1
ATOM 1528 O O . ARG A 1 209 ? 9.058 -5.150 1.897 1.00 79.25 209 ARG A O 1
ATOM 1535 N N . LEU A 1 210 ? 7.061 -4.514 2.713 1.00 82.62 210 LEU A N 1
ATOM 1536 C CA . LEU A 1 210 ? 6.947 -3.364 1.833 1.00 82.62 210 LEU A CA 1
ATOM 1537 C C . LEU A 1 210 ? 7.967 -2.291 2.180 1.00 82.62 210 LEU A C 1
ATOM 1539 O O . LEU A 1 210 ? 8.572 -1.794 1.248 1.00 82.62 210 LEU A O 1
ATOM 1543 N N . VAL A 1 211 ? 8.275 -2.013 3.451 1.00 85.00 211 VAL A N 1
ATOM 1544 C CA . VAL A 1 211 ? 9.348 -1.050 3.786 1.00 85.00 211 VAL A CA 1
ATOM 1545 C C . VAL A 1 211 ? 10.685 -1.444 3.147 1.00 85.00 211 VAL A C 1
ATOM 1547 O O . VAL A 1 211 ? 11.284 -0.630 2.448 1.00 85.00 211 VAL A O 1
ATOM 1550 N N . SER A 1 212 ? 11.109 -2.706 3.288 1.00 85.31 212 SER A N 1
ATOM 1551 C CA . SER A 1 212 ? 12.358 -3.172 2.670 1.00 85.31 212 SER A CA 1
ATOM 1552 C C . SER A 1 212 ? 12.310 -3.119 1.137 1.00 85.31 212 SER A C 1
ATOM 1554 O O . SER A 1 212 ? 13.259 -2.664 0.503 1.00 85.31 212 SER A O 1
ATOM 1556 N N . ASN A 1 213 ? 11.197 -3.533 0.523 1.00 86.19 213 ASN A N 1
ATOM 1557 C CA . ASN A 1 213 ? 11.039 -3.491 -0.934 1.00 86.19 213 ASN A CA 1
ATOM 1558 C C . ASN A 1 213 ? 10.971 -2.055 -1.474 1.00 86.19 213 ASN A C 1
ATOM 1560 O O . ASN A 1 213 ? 11.536 -1.762 -2.519 1.00 86.19 213 ASN A O 1
ATOM 1564 N N . VAL A 1 214 ? 10.314 -1.145 -0.760 1.00 86.94 214 VAL A N 1
ATOM 1565 C CA . VAL A 1 214 ? 10.216 0.278 -1.099 1.00 86.94 214 VAL A CA 1
ATOM 1566 C C . VAL A 1 214 ? 11.594 0.925 -1.083 1.00 86.94 214 VAL A C 1
ATOM 1568 O O . VAL A 1 214 ? 11.917 1.674 -1.999 1.00 86.94 214 VAL A O 1
ATOM 1571 N N . GLU A 1 215 ? 12.420 0.623 -0.080 1.00 87.62 215 GLU A N 1
ATOM 1572 C CA . GLU A 1 215 ? 13.806 1.093 -0.027 1.00 87.62 215 GLU A CA 1
ATOM 1573 C C . GLU A 1 215 ? 14.619 0.564 -1.212 1.00 87.62 215 GLU A C 1
ATOM 1575 O O . GLU A 1 215 ? 15.322 1.336 -1.864 1.00 87.62 215 GLU A O 1
ATOM 1580 N N . GLN A 1 216 ? 14.466 -0.718 -1.556 1.00 88.50 216 GLN A N 1
ATOM 1581 C CA . GLN A 1 216 ? 15.125 -1.307 -2.726 1.00 88.50 216 GLN A CA 1
ATOM 1582 C C . GLN A 1 216 ? 14.673 -0.648 -4.039 1.00 88.50 216 GLN A C 1
ATOM 1584 O O . GLN A 1 216 ? 15.516 -0.285 -4.859 1.00 88.50 216 GLN A O 1
ATOM 1589 N N . ILE A 1 217 ? 13.367 -0.423 -4.225 1.00 87.06 217 ILE A N 1
ATOM 1590 C CA . ILE A 1 217 ? 12.815 0.270 -5.401 1.00 87.06 217 ILE A CA 1
ATOM 1591 C C . ILE A 1 217 ? 13.310 1.724 -5.439 1.00 87.06 217 ILE A C 1
ATOM 1593 O O . ILE A 1 217 ? 13.711 2.212 -6.496 1.00 87.06 217 ILE A O 1
ATOM 1597 N N . ALA A 1 218 ? 13.358 2.418 -4.300 1.00 87.69 218 ALA A N 1
ATOM 1598 C CA . ALA A 1 218 ? 13.866 3.784 -4.221 1.00 87.69 218 ALA A CA 1
ATOM 1599 C C . ALA A 1 218 ? 15.354 3.859 -4.606 1.00 87.69 218 ALA A C 1
ATOM 1601 O O . ALA A 1 218 ? 15.737 4.705 -5.417 1.00 87.69 218 ALA A O 1
ATOM 1602 N N . VAL A 1 219 ? 16.189 2.942 -4.106 1.00 88.44 219 VAL A N 1
ATOM 1603 C CA . VAL A 1 219 ? 17.609 2.847 -4.487 1.00 88.44 219 VAL A CA 1
ATOM 1604 C C . VAL A 1 219 ? 17.754 2.540 -5.980 1.00 88.44 219 VAL A C 1
ATOM 1606 O O . VAL A 1 219 ? 18.549 3.188 -6.667 1.00 88.44 219 VAL A O 1
ATOM 1609 N N . ALA A 1 220 ? 16.950 1.612 -6.509 1.00 88.25 220 ALA A N 1
ATOM 1610 C CA . ALA A 1 220 ? 16.932 1.292 -7.933 1.00 88.25 220 ALA A CA 1
ATOM 1611 C C . ALA A 1 220 ? 16.558 2.511 -8.793 1.00 88.25 220 ALA A C 1
ATOM 1613 O O . ALA A 1 220 ? 17.181 2.734 -9.828 1.00 88.25 220 ALA A O 1
ATOM 1614 N N . SER A 1 221 ? 15.618 3.351 -8.344 1.00 87.75 221 SER A N 1
ATOM 1615 C CA . SER A 1 221 ? 15.208 4.569 -9.061 1.00 87.75 221 SER A CA 1
ATOM 1616 C C . SER A 1 221 ? 16.351 5.580 -9.226 1.00 87.75 221 SER A C 1
ATOM 1618 O O . SER A 1 221 ? 16.571 6.115 -10.319 1.00 87.75 221 SER A O 1
ATOM 1620 N N . ALA A 1 222 ? 17.132 5.802 -8.163 1.00 87.38 222 ALA A N 1
ATOM 1621 C CA . ALA A 1 222 ? 18.266 6.718 -8.186 1.00 87.38 222 ALA A CA 1
ATOM 1622 C C . ALA A 1 222 ? 19.363 6.195 -9.121 1.00 87.38 222 ALA A C 1
ATOM 1624 O O . ALA A 1 222 ? 19.925 6.944 -9.925 1.00 87.38 222 ALA A O 1
ATOM 1625 N N . LYS A 1 223 ? 19.619 4.884 -9.057 1.00 90.06 223 LYS A N 1
ATOM 1626 C CA . LYS A 1 223 ? 20.593 4.213 -9.914 1.00 90.06 223 LYS A CA 1
ATOM 1627 C C . LYS A 1 223 ? 20.195 4.279 -11.385 1.00 90.06 223 LYS A C 1
ATOM 1629 O O . LYS A 1 223 ? 21.010 4.717 -12.197 1.00 90.06 223 LYS A O 1
ATOM 1634 N N . LEU A 1 224 ? 18.949 3.931 -11.707 1.00 88.88 224 LEU A N 1
ATOM 1635 C CA . LEU A 1 224 ? 18.394 4.020 -13.056 1.00 88.88 224 LEU A CA 1
ATOM 1636 C C . LEU A 1 224 ? 18.602 5.420 -13.621 1.00 88.88 224 LEU A C 1
ATOM 1638 O O . LEU A 1 224 ? 19.268 5.574 -14.636 1.00 88.88 224 LEU A O 1
ATOM 1642 N N . THR A 1 225 ? 18.169 6.454 -12.903 1.00 86.81 225 THR A N 1
ATOM 1643 C CA . THR A 1 225 ? 18.309 7.848 -13.353 1.00 86.81 225 THR A CA 1
ATOM 1644 C C . THR A 1 225 ? 19.754 8.213 -13.740 1.00 86.81 225 THR A C 1
ATOM 1646 O O . THR A 1 225 ? 19.966 8.940 -14.706 1.00 86.81 225 THR A O 1
ATOM 1649 N N . SER A 1 226 ? 20.762 7.667 -13.048 1.00 87.00 226 SER A N 1
ATOM 1650 C CA . SER A 1 226 ? 22.182 7.901 -13.367 1.00 87.00 226 SER A CA 1
ATOM 1651 C C . SER A 1 226 ? 22.720 7.103 -14.569 1.00 87.00 226 SER A C 1
ATOM 1653 O O . SER A 1 226 ? 23.668 7.535 -15.228 1.00 87.00 226 SER A O 1
ATOM 1655 N N . GLN A 1 227 ? 22.136 5.938 -14.858 1.00 86.75 227 GLN A N 1
ATOM 1656 C CA . GLN A 1 227 ? 22.571 5.020 -15.922 1.00 86.75 227 GLN A CA 1
ATOM 1657 C C . GLN A 1 227 ? 21.870 5.287 -17.260 1.00 86.75 227 GLN A C 1
ATOM 1659 O O . GLN A 1 227 ? 22.344 4.896 -18.327 1.00 86.75 227 GLN A O 1
ATOM 1664 N N . LEU A 1 228 ? 20.755 6.000 -17.200 1.00 81.25 228 LEU A N 1
ATOM 1665 C CA . LEU A 1 228 ? 19.839 6.289 -18.285 1.00 81.25 228 LEU A CA 1
ATOM 1666 C C . LEU A 1 228 ? 20.343 7.414 -19.212 1.00 81.25 228 LEU A C 1
ATOM 1668 O O . LEU A 1 228 ? 19.738 8.474 -19.333 1.00 81.25 228 LEU A O 1
ATOM 1672 N N . LYS A 1 229 ? 21.466 7.179 -19.903 1.00 80.25 229 LYS A N 1
ATOM 1673 C CA . LYS A 1 229 ? 21.987 8.103 -20.934 1.00 80.25 229 LYS A CA 1
ATOM 1674 C C . LYS A 1 229 ? 21.285 7.973 -22.295 1.00 80.25 229 LYS A C 1
ATOM 1676 O O . LYS A 1 229 ? 21.359 8.902 -23.088 1.00 80.25 229 LYS A O 1
ATOM 1681 N N . ASN A 1 230 ? 20.595 6.853 -22.538 1.00 80.81 230 ASN A N 1
ATOM 1682 C CA . ASN A 1 230 ? 19.987 6.484 -23.828 1.00 80.81 230 ASN A CA 1
ATOM 1683 C C . ASN A 1 230 ? 18.483 6.165 -23.714 1.00 80.81 230 ASN A C 1
ATOM 1685 O O . ASN A 1 230 ? 17.976 5.267 -24.381 1.00 80.81 230 ASN A O 1
ATOM 1689 N N . VAL A 1 231 ? 17.768 6.844 -22.819 1.00 88.75 231 VAL A N 1
ATOM 1690 C CA . VAL A 1 231 ? 16.303 6.734 -22.746 1.00 88.75 231 VAL A CA 1
ATOM 1691 C C . VAL A 1 231 ? 15.655 7.799 -23.596 1.00 88.75 231 VAL A C 1
ATOM 1693 O O . VAL A 1 231 ? 16.072 8.957 -23.573 1.00 88.75 231 VAL A O 1
ATOM 1696 N N . GLY A 1 232 ? 14.567 7.419 -24.259 1.00 90.50 232 GLY A N 1
ATOM 1697 C CA . GLY A 1 232 ? 13.659 8.393 -24.836 1.00 90.50 232 GLY A CA 1
ATOM 1698 C C . GLY A 1 232 ? 13.033 9.285 -23.751 1.00 90.50 232 GLY A C 1
ATOM 1699 O O . GLY A 1 232 ? 12.986 8.910 -22.574 1.00 90.50 232 GLY A O 1
ATOM 1700 N N . PRO A 1 233 ? 12.495 10.456 -24.134 1.00 91.31 233 PRO A N 1
ATOM 1701 C CA . PRO A 1 233 ? 11.852 11.378 -23.197 1.00 91.31 233 PRO A CA 1
ATOM 1702 C C . PRO A 1 233 ? 10.698 10.724 -22.420 1.00 91.31 233 PRO A C 1
ATOM 1704 O O . PRO A 1 233 ? 10.528 11.012 -21.238 1.00 91.31 233 PRO A O 1
ATOM 1707 N N . HIS A 1 234 ? 9.964 9.797 -23.052 1.00 93.38 234 HIS A N 1
ATOM 1708 C CA . HIS A 1 234 ? 8.914 8.997 -22.407 1.00 93.38 234 HIS A CA 1
ATOM 1709 C C . HIS A 1 234 ? 9.460 8.136 -21.262 1.00 93.38 234 HIS A C 1
ATOM 1711 O O . HIS A 1 234 ? 8.999 8.234 -20.129 1.00 93.38 234 HIS A O 1
ATOM 1717 N N . GLY A 1 235 ? 10.504 7.343 -21.525 1.00 94.00 235 GLY A N 1
ATOM 1718 C CA . GLY A 1 235 ? 11.127 6.494 -20.510 1.00 94.00 235 GLY A CA 1
ATOM 1719 C C . GLY A 1 235 ? 11.680 7.291 -19.332 1.00 94.00 235 GLY A C 1
ATOM 1720 O O . GLY A 1 235 ? 11.456 6.919 -18.182 1.00 94.00 235 GLY A O 1
ATOM 1721 N N . ALA A 1 236 ? 12.333 8.425 -19.598 1.00 92.88 236 ALA A N 1
ATOM 1722 C CA . ALA A 1 236 ? 12.821 9.314 -18.546 1.00 92.88 236 ALA A CA 1
ATOM 1723 C C . ALA A 1 236 ? 11.675 9.900 -17.697 1.00 92.88 236 ALA A C 1
ATOM 1725 O O . ALA A 1 236 ? 11.767 9.908 -16.467 1.00 92.88 236 ALA A O 1
ATOM 1726 N N . ALA A 1 237 ? 10.583 10.343 -18.332 1.00 92.12 237 ALA A N 1
ATOM 1727 C CA . ALA A 1 237 ? 9.400 10.849 -17.636 1.00 92.12 237 ALA A CA 1
ATOM 1728 C C . ALA A 1 237 ? 8.746 9.765 -16.763 1.00 92.12 237 ALA A C 1
ATOM 1730 O O . ALA A 1 237 ? 8.466 10.008 -15.587 1.00 92.12 237 ALA A O 1
ATOM 1731 N N . CYS A 1 238 ? 8.584 8.554 -17.298 1.00 94.50 238 CYS A N 1
ATOM 1732 C CA . CYS A 1 238 ? 8.044 7.409 -16.573 1.00 94.50 238 CYS A CA 1
ATOM 1733 C C . CYS A 1 238 ? 8.902 6.994 -15.378 1.00 94.50 238 CYS A C 1
ATOM 1735 O O . CYS A 1 238 ? 8.360 6.755 -14.302 1.00 94.50 238 CYS A O 1
ATOM 1737 N N . VAL A 1 239 ? 10.230 6.945 -15.522 1.00 94.25 239 VAL A N 1
ATOM 1738 C CA . VAL A 1 239 ? 11.139 6.632 -14.406 1.00 94.25 239 VAL A CA 1
ATOM 1739 C C . VAL A 1 239 ? 11.058 7.708 -13.325 1.00 94.25 239 VAL A C 1
ATOM 1741 O O . VAL A 1 239 ? 10.952 7.379 -12.143 1.00 94.25 239 VAL A O 1
ATOM 1744 N N . GLY A 1 240 ? 11.048 8.985 -13.717 1.00 92.19 240 GLY A N 1
ATOM 1745 C CA . GLY A 1 240 ? 10.899 10.099 -12.782 1.00 92.19 240 GLY A CA 1
ATOM 1746 C C . GLY A 1 240 ? 9.584 10.037 -12.000 1.00 92.19 240 GLY A C 1
ATOM 1747 O O . GLY A 1 240 ? 9.586 10.154 -10.773 1.00 92.19 240 GLY A O 1
ATOM 1748 N N . LEU A 1 241 ? 8.466 9.789 -12.690 1.00 92.44 241 LEU A N 1
ATOM 1749 C CA . LEU A 1 241 ? 7.155 9.673 -12.056 1.00 92.44 241 LEU A CA 1
ATOM 1750 C C . LEU A 1 241 ? 7.046 8.417 -11.181 1.00 92.44 241 LEU A C 1
ATOM 1752 O O . LEU A 1 241 ? 6.579 8.506 -10.050 1.00 92.44 241 LEU A O 1
ATOM 1756 N N . ALA A 1 242 ? 7.535 7.265 -11.647 1.00 93.62 242 ALA A N 1
ATOM 1757 C CA . ALA A 1 242 ? 7.571 6.026 -10.869 1.00 93.62 242 ALA A CA 1
ATOM 1758 C C . ALA A 1 242 ? 8.383 6.193 -9.574 1.00 93.62 242 ALA A C 1
ATOM 1760 O O . ALA A 1 242 ? 7.963 5.729 -8.510 1.00 93.62 242 ALA A O 1
ATOM 1761 N N . GLY A 1 243 ? 9.511 6.909 -9.637 1.00 92.38 243 GLY A N 1
ATOM 1762 C CA . GLY A 1 243 ? 10.296 7.285 -8.461 1.00 92.38 243 GLY A CA 1
ATOM 1763 C C . GLY A 1 243 ? 9.509 8.167 -7.487 1.00 92.38 243 GLY A C 1
ATOM 1764 O O . GLY A 1 243 ? 9.468 7.878 -6.291 1.00 92.38 243 GLY A O 1
ATOM 1765 N N . ALA A 1 244 ? 8.821 9.198 -7.987 1.00 91.06 244 ALA A N 1
ATOM 1766 C CA . ALA A 1 244 ? 7.992 10.081 -7.163 1.00 91.06 244 ALA A CA 1
ATOM 1767 C C . ALA A 1 244 ? 6.812 9.342 -6.503 1.00 91.06 244 ALA A C 1
ATOM 1769 O O . ALA A 1 244 ? 6.560 9.519 -5.309 1.00 91.06 244 ALA A O 1
ATOM 1770 N N . VAL A 1 245 ? 6.126 8.471 -7.249 1.00 91.00 245 VAL A N 1
ATOM 1771 C CA . VAL A 1 245 ? 5.041 7.618 -6.743 1.00 91.00 245 VAL A CA 1
ATOM 1772 C C . VAL A 1 245 ? 5.557 6.675 -5.658 1.00 91.00 245 VAL A C 1
ATOM 1774 O O . VAL A 1 245 ? 4.952 6.591 -4.592 1.00 91.00 245 VAL A O 1
ATOM 1777 N N . THR A 1 246 ? 6.708 6.033 -5.877 1.00 90.88 246 THR A N 1
ATOM 1778 C CA . THR A 1 246 ? 7.355 5.165 -4.880 1.00 90.88 246 THR A CA 1
ATOM 1779 C C . THR A 1 246 ? 7.681 5.939 -3.605 1.00 90.88 246 THR A C 1
ATOM 1781 O O . THR A 1 246 ? 7.371 5.475 -2.511 1.00 90.88 246 THR A O 1
ATOM 1784 N N . ALA A 1 247 ? 8.260 7.137 -3.723 1.00 90.25 247 ALA A N 1
ATOM 1785 C CA . ALA A 1 247 ? 8.587 7.976 -2.571 1.00 90.25 247 ALA A CA 1
ATOM 1786 C C . ALA A 1 247 ? 7.331 8.399 -1.789 1.00 90.25 247 ALA A C 1
ATOM 1788 O O . ALA A 1 247 ? 7.310 8.342 -0.560 1.00 90.25 247 ALA A O 1
ATOM 1789 N N . LYS A 1 248 ? 6.256 8.767 -2.494 1.00 89.25 248 LYS A N 1
ATOM 1790 C CA . LYS A 1 248 ? 4.965 9.110 -1.884 1.00 89.25 248 LYS A CA 1
ATOM 1791 C C . LYS A 1 248 ? 4.319 7.904 -1.200 1.00 89.25 248 LYS A C 1
ATOM 1793 O O . LYS A 1 248 ? 3.787 8.049 -0.102 1.00 89.25 248 LYS A O 1
ATOM 1798 N N . ALA A 1 249 ? 4.383 6.724 -1.817 1.00 88.75 249 ALA A N 1
ATOM 1799 C CA . ALA A 1 249 ? 3.928 5.477 -1.211 1.00 88.75 249 ALA A CA 1
ATOM 1800 C C . ALA A 1 249 ? 4.737 5.160 0.055 1.00 88.75 249 ALA A C 1
ATOM 1802 O O . ALA A 1 249 ? 4.144 4.890 1.093 1.00 88.75 249 ALA A O 1
ATOM 1803 N N . ALA A 1 250 ? 6.066 5.299 0.014 1.00 88.19 250 ALA A N 1
ATOM 1804 C CA . ALA A 1 250 ? 6.940 5.132 1.176 1.00 88.19 250 ALA A CA 1
ATOM 1805 C C . ALA A 1 250 ? 6.510 6.012 2.352 1.00 88.19 250 ALA A C 1
ATOM 1807 O O . ALA A 1 250 ? 6.419 5.545 3.484 1.00 88.19 250 ALA A O 1
ATOM 1808 N N . GLU A 1 251 ? 6.225 7.285 2.080 1.00 87.81 251 GLU A N 1
ATOM 1809 C CA . GLU A 1 251 ? 5.809 8.228 3.111 1.00 87.81 251 GLU A CA 1
ATOM 1810 C C . GLU A 1 251 ? 4.443 7.870 3.698 1.00 87.81 251 GLU A C 1
ATOM 1812 O O . GLU A 1 251 ? 4.293 7.803 4.917 1.00 87.81 251 GLU A O 1
ATOM 1817 N N . ARG A 1 252 ? 3.465 7.541 2.847 1.00 86.12 252 ARG A N 1
ATOM 1818 C CA . ARG A 1 252 ? 2.148 7.069 3.302 1.00 86.12 252 ARG A CA 1
ATOM 1819 C C . ARG A 1 252 ? 2.258 5.828 4.173 1.00 86.12 252 ARG A C 1
ATOM 1821 O O . ARG A 1 252 ? 1.589 5.748 5.196 1.00 86.12 252 ARG A O 1
ATOM 1828 N N . LEU A 1 253 ? 3.120 4.889 3.793 1.00 85.62 253 LEU A N 1
ATOM 1829 C CA . LEU A 1 253 ? 3.378 3.685 4.572 1.00 85.62 253 LEU A CA 1
ATOM 1830 C C . LEU A 1 253 ? 3.987 4.014 5.933 1.00 85.62 253 LEU A C 1
ATOM 1832 O O . LEU A 1 253 ? 3.552 3.450 6.929 1.00 85.62 253 LEU A O 1
ATOM 1836 N N . ARG A 1 254 ? 4.942 4.946 6.012 1.00 85.81 254 ARG A N 1
ATOM 1837 C CA . ARG A 1 254 ? 5.510 5.380 7.300 1.00 85.81 254 ARG A CA 1
ATOM 1838 C C . ARG A 1 254 ? 4.462 6.018 8.202 1.00 85.81 254 ARG A C 1
ATOM 1840 O O . ARG A 1 254 ? 4.401 5.669 9.377 1.00 85.81 254 ARG A O 1
ATOM 1847 N N . VAL A 1 255 ? 3.629 6.906 7.658 1.00 85.06 255 VAL A N 1
ATOM 1848 C CA . VAL A 1 255 ? 2.526 7.534 8.403 1.00 85.06 255 VAL A CA 1
ATOM 1849 C C . VAL A 1 255 ? 1.544 6.473 8.893 1.00 85.06 255 VAL A C 1
ATOM 1851 O O . VAL A 1 255 ? 1.212 6.446 10.075 1.00 85.06 255 VAL A O 1
ATOM 1854 N N . PHE A 1 256 ? 1.151 5.547 8.016 1.00 84.12 256 PHE A N 1
ATOM 1855 C CA . PHE A 1 256 ? 0.260 4.445 8.363 1.00 84.12 256 PHE A CA 1
ATOM 1856 C C . PHE A 1 256 ? 0.838 3.568 9.478 1.00 84.12 256 PHE A C 1
ATOM 1858 O O . PHE A 1 256 ? 0.163 3.345 10.476 1.00 84.12 256 PHE A O 1
ATOM 1865 N N . LEU A 1 257 ? 2.099 3.142 9.362 1.00 83.50 257 LEU A N 1
ATOM 1866 C CA . LEU A 1 257 ? 2.776 2.321 10.371 1.00 83.50 257 LEU A CA 1
ATOM 1867 C C . LEU A 1 257 ? 2.966 3.056 11.700 1.00 83.50 257 LEU A C 1
ATOM 1869 O O . LEU A 1 257 ? 2.920 2.433 12.757 1.00 83.50 257 LEU A O 1
ATOM 1873 N N . ALA A 1 258 ? 3.177 4.373 11.674 1.00 82.88 258 ALA A N 1
ATOM 1874 C CA . ALA A 1 258 ? 3.219 5.177 12.890 1.00 82.88 258 ALA A CA 1
ATOM 1875 C C . ALA A 1 258 ? 1.837 5.236 13.564 1.00 82.88 258 ALA A C 1
ATOM 1877 O O . ALA A 1 258 ? 1.737 5.082 14.784 1.00 82.88 258 ALA A O 1
ATOM 1878 N N . ALA A 1 259 ? 0.771 5.410 12.777 1.00 79.62 259 ALA A N 1
ATOM 1879 C CA . ALA A 1 259 ? -0.602 5.462 13.268 1.00 79.62 259 ALA A CA 1
ATOM 1880 C C . ALA A 1 259 ? -1.079 4.107 13.816 1.00 79.62 259 ALA A C 1
ATOM 1882 O O . ALA A 1 259 ? -1.652 4.046 14.908 1.00 79.62 259 ALA A O 1
ATOM 1883 N N . SER A 1 260 ? -0.815 3.017 13.096 1.00 78.25 260 SER A N 1
ATOM 1884 C CA . SER A 1 260 ? -1.202 1.668 13.502 1.00 78.25 260 SER A CA 1
ATOM 1885 C C . SER A 1 260 ? -0.304 1.103 14.595 1.00 78.25 260 SER A C 1
ATOM 1887 O O . SER A 1 260 ? -0.800 0.485 15.533 1.00 78.25 260 SER A O 1
ATOM 1889 N N . GLY A 1 261 ? 0.997 1.398 14.559 1.00 78.50 261 GLY A N 1
ATOM 1890 C CA . GLY A 1 261 ? 1.934 1.056 15.623 1.00 78.50 261 GLY A CA 1
ATOM 1891 C C . GLY A 1 261 ? 1.507 1.647 16.964 1.00 78.50 261 GLY A C 1
ATOM 1892 O O . GLY A 1 261 ? 1.524 0.940 17.966 1.00 78.50 261 GLY A O 1
ATOM 1893 N N . ALA A 1 262 ? 1.036 2.898 16.992 1.00 74.62 262 ALA A N 1
ATOM 1894 C CA . ALA A 1 262 ? 0.483 3.499 18.205 1.00 74.62 262 ALA A CA 1
ATOM 1895 C C . ALA A 1 262 ? -0.762 2.752 18.722 1.00 74.62 262 ALA A C 1
ATOM 1897 O O . ALA A 1 262 ? -0.909 2.574 19.930 1.00 74.62 262 ALA A O 1
ATOM 1898 N N . LEU A 1 263 ? -1.628 2.274 17.819 1.00 72.50 263 LEU A N 1
ATOM 1899 C CA . LEU A 1 263 ? -2.794 1.465 18.178 1.00 72.50 263 LEU A CA 1
ATOM 1900 C C . LEU A 1 263 ? -2.366 0.109 18.758 1.00 72.50 263 LEU A C 1
ATOM 1902 O O . LEU A 1 263 ? -2.793 -0.249 19.850 1.00 72.50 263 LEU A O 1
ATOM 1906 N N . VAL A 1 264 ? -1.485 -0.624 18.074 1.00 73.31 264 VAL A N 1
ATOM 1907 C CA . VAL A 1 264 ? -1.019 -1.950 18.512 1.00 73.31 264 VAL A CA 1
ATOM 1908 C C . VAL A 1 264 ? -0.245 -1.862 19.829 1.00 73.31 264 VAL A C 1
ATOM 1910 O O . VAL A 1 264 ? -0.499 -2.650 20.736 1.00 73.31 264 VAL A O 1
ATOM 1913 N N . LEU A 1 265 ? 0.639 -0.871 19.982 1.00 71.81 265 LEU A N 1
ATOM 1914 C CA . LEU A 1 265 ? 1.388 -0.646 21.224 1.00 71.81 265 LEU A CA 1
ATOM 1915 C C . LEU A 1 265 ? 0.481 -0.285 22.405 1.00 71.81 265 LEU A C 1
ATOM 1917 O O . LEU A 1 265 ? 0.833 -0.575 23.544 1.00 71.81 265 LEU A O 1
ATOM 1921 N N . SER A 1 266 ? -0.678 0.331 22.151 1.00 68.81 266 SER A N 1
ATOM 1922 C CA . SER A 1 266 ? -1.665 0.605 23.202 1.00 68.81 266 SER A CA 1
ATOM 1923 C C . SER A 1 266 ? -2.431 -0.640 23.657 1.00 68.81 266 SER A C 1
ATOM 1925 O O . SER A 1 266 ? -2.997 -0.630 24.747 1.00 68.81 266 SER A O 1
ATOM 1927 N N . LEU A 1 267 ? -2.452 -1.698 22.837 1.00 67.81 267 LEU A N 1
ATOM 1928 C CA . LEU A 1 267 ? -3.249 -2.897 23.084 1.00 67.81 267 LEU A CA 1
ATOM 1929 C C . LEU A 1 267 ? -2.497 -3.959 23.888 1.00 67.81 267 LEU A C 1
ATOM 1931 O O . LEU A 1 267 ? -3.145 -4.661 24.655 1.00 67.81 267 LEU A O 1
ATOM 1935 N N . ASP A 1 268 ? -1.171 -4.073 23.762 1.00 63.03 268 ASP A N 1
ATOM 1936 C CA . ASP A 1 268 ? -0.397 -4.992 24.606 1.00 63.03 268 ASP A CA 1
ATOM 1937 C C . ASP A 1 268 ? 1.125 -4.703 24.571 1.00 63.03 268 ASP A C 1
ATOM 1939 O O . ASP A 1 268 ? 1.767 -4.894 23.530 1.00 63.03 268 ASP A O 1
ATOM 1943 N N . PRO A 1 269 ? 1.754 -4.272 25.681 1.00 58.41 269 PRO A N 1
ATOM 1944 C CA . PRO A 1 269 ? 3.205 -4.105 25.742 1.00 58.41 269 PRO A CA 1
ATOM 1945 C C . PRO A 1 269 ? 3.968 -5.443 25.779 1.00 58.41 269 PRO A C 1
ATOM 1947 O O . PRO A 1 269 ? 5.149 -5.467 25.421 1.00 58.41 269 PRO A O 1
ATOM 1950 N N . GLU A 1 270 ? 3.340 -6.558 26.175 1.00 60.31 270 GLU A N 1
ATOM 1951 C CA . GLU A 1 270 ? 4.020 -7.857 26.292 1.00 60.31 270 GLU A CA 1
ATOM 1952 C C . GLU A 1 270 ? 4.129 -8.598 24.952 1.00 60.31 270 GLU A C 1
ATOM 1954 O O . GLU A 1 270 ? 5.110 -9.311 24.717 1.00 60.31 270 GLU A O 1
ATOM 1959 N N . ILE A 1 271 ? 3.202 -8.375 24.015 1.00 55.53 271 ILE A N 1
ATOM 1960 C CA . ILE A 1 271 ? 3.229 -9.023 22.688 1.00 55.53 271 ILE A CA 1
ATOM 1961 C C . ILE A 1 271 ? 4.456 -8.607 21.865 1.00 55.53 271 ILE A C 1
ATOM 1963 O O . ILE A 1 271 ? 4.991 -9.405 21.089 1.00 55.53 271 ILE A O 1
ATOM 1967 N N . VAL A 1 272 ? 4.987 -7.401 22.089 1.00 50.34 272 VAL A N 1
ATOM 1968 C CA . VAL A 1 272 ? 6.226 -6.944 21.437 1.00 50.34 272 VAL A CA 1
ATOM 1969 C C . VAL A 1 272 ? 7.438 -7.785 21.869 1.00 50.34 272 VAL A C 1
ATOM 1971 O O . VAL A 1 272 ? 8.368 -7.966 21.082 1.00 50.34 272 VAL A O 1
ATOM 1974 N N . SER A 1 273 ? 7.416 -8.370 23.071 1.00 49.09 273 SER A N 1
ATOM 1975 C CA . SER A 1 273 ? 8.510 -9.208 23.581 1.00 49.09 273 SER A CA 1
ATOM 1976 C C . SER A 1 273 ? 8.609 -10.557 22.853 1.00 49.09 273 SER A C 1
ATOM 1978 O O . SER A 1 273 ? 9.708 -11.058 22.613 1.00 49.09 273 SER A O 1
ATOM 1980 N N . SER A 1 274 ? 7.476 -11.127 22.420 1.00 47.34 274 SER A N 1
ATOM 1981 C CA . SER A 1 274 ? 7.434 -12.463 21.800 1.00 47.34 274 SER A CA 1
ATOM 1982 C C . SER A 1 274 ? 7.664 -12.454 20.278 1.00 47.34 274 SER A C 1
ATOM 1984 O O . SER A 1 274 ? 8.056 -13.462 19.695 1.00 47.34 274 SER A O 1
ATOM 1986 N N . ALA A 1 275 ? 7.506 -11.303 19.610 1.00 44.44 275 ALA A N 1
ATOM 1987 C CA . ALA A 1 275 ? 7.706 -11.170 18.159 1.00 44.44 275 ALA A CA 1
ATOM 1988 C C . ALA A 1 275 ? 9.187 -11.122 17.712 1.00 44.44 275 ALA A C 1
ATOM 1990 O O . ALA A 1 275 ? 9.476 -10.990 16.512 1.00 44.44 275 ALA A O 1
ATOM 1991 N N . LYS A 1 276 ? 10.135 -11.231 18.652 1.00 45.75 276 LYS A N 1
ATOM 1992 C CA . LYS A 1 276 ? 11.557 -11.445 18.366 1.00 45.75 276 LYS A CA 1
ATOM 1993 C C . LYS A 1 276 ? 11.754 -12.922 18.010 1.00 45.75 276 LYS A C 1
ATOM 1995 O O . LYS A 1 276 ? 12.095 -13.738 18.857 1.00 45.75 276 LYS A O 1
ATOM 2000 N N . GLY A 1 277 ? 11.458 -13.267 16.755 1.00 39.50 277 GLY A N 1
ATOM 2001 C CA . GLY A 1 277 ? 11.693 -14.611 16.225 1.00 39.50 277 GLY A CA 1
ATOM 2002 C C . GLY A 1 277 ? 13.157 -15.049 16.409 1.00 39.50 277 GLY A C 1
ATOM 2003 O O . GLY A 1 277 ? 14.036 -14.184 16.504 1.00 39.50 277 GLY A O 1
ATOM 2004 N N . PRO A 1 278 ? 13.426 -16.368 16.483 1.00 36.84 278 PRO A N 1
ATOM 2005 C CA . PRO A 1 278 ? 14.783 -16.886 16.625 1.00 36.84 278 PRO A CA 1
ATOM 2006 C C . PRO A 1 278 ? 15.637 -16.374 15.461 1.00 36.84 278 PRO A C 1
ATOM 2008 O O . PRO A 1 278 ? 15.248 -16.516 14.301 1.00 36.84 278 PRO A O 1
ATOM 2011 N N . SER A 1 279 ? 16.733 -15.691 15.801 1.00 39.66 279 SER A N 1
ATOM 2012 C CA . SER A 1 279 ? 17.725 -15.193 14.839 1.00 39.66 279 SER A CA 1
ATOM 2013 C C . SER A 1 279 ? 18.537 -16.336 14.246 1.00 39.66 279 SER A C 1
ATOM 2015 O O . SER A 1 279 ? 18.761 -17.325 14.980 1.00 39.66 279 SER A O 1
#

Secondary structure (DSSP, 8-state):
-------------S--------TT-----HHHHHHH-HHHHSSS-TTT---BSSHHHHHHHHHHHHHHHHHHHHHHHHHHHHHHHHHHHHHHHTPPPPPTT--HHHHHHHHHHHHHHHHHTT--EEEEEPPPPEE--HHHHHHHHHHHTTS-HHHHHHHHHHHHHT-EEPPPPEEEEES---HHHHHHHHHHHHHHHHHHHHHHIIIIIIHHHHHHHHHHHHHHHHH-SSB-HHHHHHHHHHHHHHHHHHHHHHHHHHHHHHHHHHH-TTHHHHT----

Sequence (279 aa):
MARAFGLPCFFLAGLAACAAPRNGGEAASPDAEALLCPELGGNSDPLEANYADTPEANAQIRAFVAAARGLSDVTLEIERRAIDTCRRIRKDIGAPDAPVNAPIDTQCEPVRAAIEKLLKEGVELRIAIAPPRCEDDGARKGRCNSVAGSAGAEAGVLCESQSLVYARCTLPAVSFASSRNADEVVRLGRSLEENLPPMLYADMALGRRLVSNVEQIAVASAKLTSQLKNVGPHGAACVGLAGAVTAKAAERLRVFLAASGALVLSLDPEIVSSAKGPS

Foldseek 3Di:
DDDPPDDDPDDDPDDCPDPPPPVDPDPPPVVVLCVLAVCLVHPDQLLPDAWFPDLQLRLLLSLLLNLLSLLLVLLVVLQVLLLVLLVQLCVLLVHDQFDPPDGSLRSNVRVLVLLVVCVVVVKAKDKDWDDKDWDFPVVQLVSSCVSNVSNPDLSNLSSRLSRLSVIDIDFIQIQIDIPDDDVSRVSSRVSCRVRVRSNVCSLNSLPPSVLVSLVSSLVSLVVSQVVPPGTDSSSNSSSVSSNVSSVVSNVSSVVSNVSVVVVVCSNDVVVVVVPPPDD